Protein AF-0000000074846738 (afdb_homodimer)

pLDDT: mean 87.89, std 16.13, range [29.67, 98.88]

Secondary structure (DSSP, 8-state):
---GGG--EEEEEE-SSHHHHHHHHHHHHHT--TT-EEEEEE-PPP-HHHHTTS-HHHHHHHHHHHHHHHHHHHHHHHHHHHHHT-SSEEEE----S-HHHHHHHHHHHHT-SEEEEES--S---TT-SS-HHHHHHHHH-SS-EEEE--GGGTGGGS--/---GGG--EEEEEE-SSHHHHHHHHHHHHHT--TTPEEEEEE-PPP-HHHHTTS-HHHHHHHHHHHHHHHHHHHHHHHHHHHHHT-SSEEEE----S-HHHHHHHHHHHHT-SEEEEES--S---TT-SS-HHHHHHHHH-SS-EEEE--HHHHGGGG--

InterPro domains:
  IPR006015 Universal stress protein A family [PR01438] (7-25)
  IPR006015 Universal stress protein A family [PR01438] (109-121)
  IPR006015 Universal stress protein A family [PR01438] (127-149)
  IPR006016 UspA [PF00582] (10-149)
  IPR014729 Rossmann-like alpha/beta/alpha sandwich fold [G3DSA:3.40.50.620] (3-159)

Structure (mmCIF, N/CA/C/O backbone):
data_AF-0000000074846738-model_v1
#
loop_
_entity.id
_entity.type
_entity.pdbx_description
1 polymer 'Universal stress protein PHOS34'
#
loop_
_atom_site.group_PDB
_atom_site.id
_atom_site.type_symbol
_atom_site.label_atom_id
_atom_site.label_alt_id
_atom_site.label_comp_id
_atom_site.label_asym_id
_atom_site.label_entity_id
_atom_site.label_seq_id
_atom_site.pdbx_PDB_ins_code
_atom_site.Cartn_x
_atom_site.Cartn_y
_atom_site.Cartn_z
_atom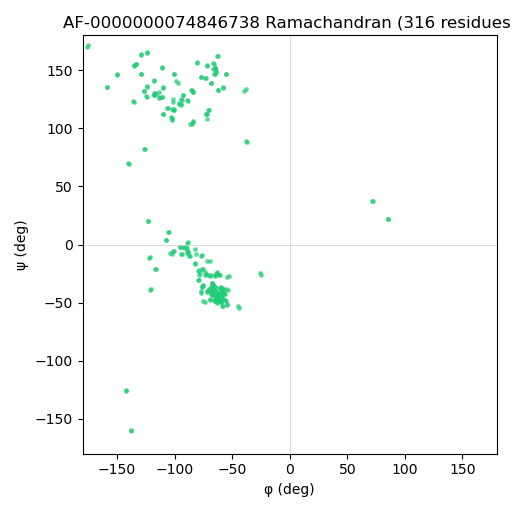_site.occupancy
_atom_site.B_iso_or_equiv
_atom_site.auth_seq_id
_atom_site.auth_comp_id
_atom_site.auth_asym_id
_atom_site.auth_atom_id
_atom_site.pdbx_PDB_model_num
ATOM 1 N N . MET A 1 1 ? -28.375 -3.244 -12.867 1 29.67 1 MET A N 1
ATOM 2 C CA . MET A 1 1 ? -27.359 -4.047 -12.172 1 29.67 1 MET A CA 1
ATOM 3 C C . MET A 1 1 ? -25.953 -3.557 -12.492 1 29.67 1 MET A C 1
ATOM 5 O O . MET A 1 1 ? -25.656 -3.223 -13.641 1 29.67 1 MET A O 1
ATOM 9 N N . ALA A 1 2 ? -25.234 -2.756 -11.578 1 41.81 2 ALA A N 1
ATOM 10 C CA . ALA A 1 2 ? -23.922 -2.279 -12.023 1 41.81 2 ALA A CA 1
ATOM 11 C C . ALA A 1 2 ? -23.203 -3.338 -12.859 1 41.81 2 ALA A C 1
ATOM 13 O O . ALA A 1 2 ? -23.016 -4.469 -12.406 1 41.81 2 ALA A O 1
ATOM 14 N N . GLY A 1 3 ? -23.312 -3.457 -13.992 1 42.91 3 GLY A N 1
ATOM 15 C CA . GLY A 1 3 ? -22.766 -4.457 -14.891 1 42.91 3 GLY A CA 1
ATOM 16 C C . GLY A 1 3 ? -21.344 -4.848 -14.555 1 42.91 3 GLY A C 1
ATOM 17 O O . GLY A 1 3 ? -20.641 -4.121 -13.844 1 42.91 3 GLY A O 1
ATOM 18 N N . LYS A 1 4 ? -20.906 -6.273 -14.477 1 52.53 4 LYS A N 1
ATOM 19 C CA . LYS A 1 4 ? -19.625 -6.938 -14.336 1 52.53 4 LYS A CA 1
ATOM 20 C C . LYS A 1 4 ? -18.484 -6.055 -14.852 1 52.53 4 LYS A C 1
ATOM 22 O O . LYS A 1 4 ? -17.344 -6.184 -14.414 1 52.53 4 LYS A O 1
ATOM 27 N N . GLU A 1 5 ? -18.75 -5.199 -15.727 1 59.75 5 GLU A N 1
ATOM 28 C CA . GLU A 1 5 ? -17.766 -4.445 -16.5 1 59.75 5 GLU A CA 1
ATOM 29 C C . GLU A 1 5 ? -17.141 -3.324 -15.68 1 59.75 5 GLU A C 1
ATOM 31 O O . GLU A 1 5 ? -16.078 -2.805 -16.031 1 59.75 5 GLU A O 1
ATOM 36 N N . ASP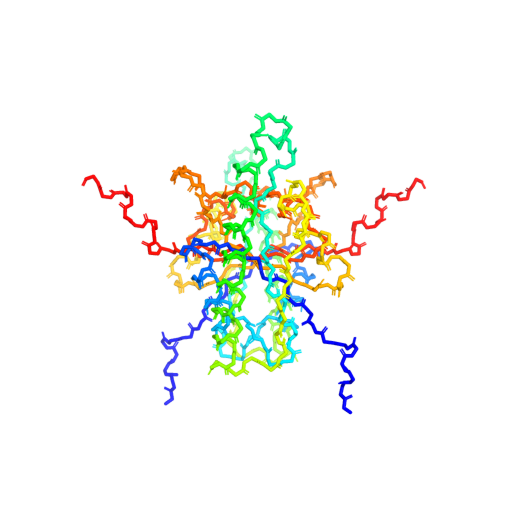 A 1 6 ? -17.688 -3.029 -14.422 1 77.75 6 ASP A N 1
ATOM 37 C CA . ASP A 1 6 ? -17.203 -1.831 -13.742 1 77.75 6 ASP A CA 1
ATOM 38 C C . ASP A 1 6 ? -16.641 -2.17 -12.359 1 77.75 6 ASP A C 1
ATOM 40 O O . ASP A 1 6 ? -16.531 -1.298 -11.5 1 77.75 6 ASP A O 1
ATOM 44 N N . ALA A 1 7 ? -16.297 -3.514 -12.25 1 90.69 7 ALA A N 1
ATOM 45 C CA . ALA A 1 7 ? -15.859 -3.906 -10.914 1 90.69 7 ALA A CA 1
ATOM 46 C C . ALA A 1 7 ? -14.422 -3.449 -10.656 1 90.69 7 ALA A C 1
ATOM 48 O O . ALA A 1 7 ? -13.609 -3.369 -11.578 1 90.69 7 ALA A O 1
ATOM 49 N N . PHE A 1 8 ? -14.156 -3.066 -9.453 1 97 8 PHE A N 1
ATOM 50 C CA . PHE A 1 8 ? -12.797 -2.766 -9.016 1 97 8 PHE A CA 1
ATOM 51 C C . PHE A 1 8 ? -11.984 -4.047 -8.867 1 97 8 PHE A C 1
ATOM 53 O O . PHE A 1 8 ? -12.266 -4.871 -7.996 1 97 8 PHE A O 1
ATOM 60 N N . ILE A 1 9 ? -10.977 -4.227 -9.734 1 98.25 9 ILE A N 1
ATOM 61 C CA . ILE A 1 9 ? -10.188 -5.453 -9.75 1 98.25 9 ILE A CA 1
ATOM 62 C C . ILE A 1 9 ? -8.961 -5.293 -8.859 1 98.25 9 ILE A C 1
ATOM 64 O O . ILE A 1 9 ? -8.219 -4.312 -8.984 1 98.25 9 ILE A O 1
ATOM 68 N N . VAL A 1 10 ? -8.766 -6.223 -7.977 1 98.69 10 VAL A N 1
ATOM 69 C CA . VAL A 1 10 ? -7.605 -6.285 -7.094 1 98.69 10 VAL A CA 1
ATOM 70 C C . VAL A 1 10 ? -6.758 -7.504 -7.441 1 98.69 10 VAL A C 1
ATOM 72 O O . VAL A 1 10 ? -7.27 -8.625 -7.527 1 98.69 10 VAL A O 1
ATOM 75 N N . VAL A 1 11 ? -5.504 -7.273 -7.676 1 98.81 11 VAL A N 1
ATOM 76 C CA . VAL A 1 11 ? -4.555 -8.359 -7.879 1 98.81 11 VAL A CA 1
ATOM 77 C C . VAL A 1 11 ? -3.762 -8.602 -6.594 1 98.81 11 VAL A C 1
ATOM 79 O O . VAL A 1 11 ? -3.055 -7.711 -6.117 1 98.81 11 VAL A O 1
ATOM 82 N N . LEU A 1 12 ? -3.91 -9.742 -6.02 1 98.88 12 LEU A N 1
ATOM 83 C CA . LEU A 1 12 ? -3.207 -10.148 -4.809 1 98.88 12 LEU A CA 1
ATOM 84 C C . LEU A 1 12 ? -2.189 -11.242 -5.113 1 98.88 12 LEU A C 1
ATOM 86 O O . LEU A 1 12 ? -2.564 -12.359 -5.473 1 98.88 12 LEU A O 1
ATOM 90 N N . ALA A 1 13 ? -0.901 -10.898 -4.977 1 98.69 13 ALA A N 1
ATOM 91 C CA . ALA A 1 13 ? 0.177 -11.836 -5.285 1 98.69 13 ALA A CA 1
ATOM 92 C C . ALA A 1 13 ? 0.486 -12.734 -4.094 1 98.69 13 ALA A C 1
ATOM 94 O O . ALA A 1 13 ? 0.68 -12.25 -2.977 1 98.69 13 ALA A O 1
ATOM 95 N N . VAL A 1 14 ? 0.587 -14.07 -4.43 1 97.94 14 VAL A N 1
ATOM 96 C CA . VAL A 1 14 ? 0.834 -15.008 -3.336 1 97.94 14 VAL A CA 1
ATOM 97 C C . VAL A 1 14 ? 1.95 -15.977 -3.727 1 97.94 14 VAL A C 1
ATOM 99 O O . VAL A 1 14 ? 2.258 -16.141 -4.91 1 97.94 14 VAL A O 1
ATOM 102 N N . ASP A 1 15 ? 2.576 -16.484 -2.738 1 95.12 15 ASP A N 1
ATOM 103 C CA . ASP A 1 15 ? 3.51 -17.609 -2.848 1 95.12 15 ASP A CA 1
ATOM 104 C C . ASP A 1 15 ? 3.312 -18.594 -1.706 1 95.12 15 ASP A C 1
ATOM 106 O O . ASP A 1 15 ? 2.244 -18.641 -1.094 1 95.12 15 ASP A O 1
ATOM 110 N N . GLN A 1 16 ? 4.234 -19.406 -1.401 1 93.56 16 GLN A N 1
ATOM 111 C CA . GLN A 1 16 ? 4.059 -20.469 -0.414 1 93.56 16 GLN A CA 1
ATOM 112 C C . GLN A 1 16 ? 4.414 -19.969 0.988 1 93.56 16 GLN A C 1
ATOM 114 O O . GLN A 1 16 ? 4.336 -20.734 1.955 1 93.56 16 GLN A O 1
ATOM 119 N N . SER A 1 17 ? 4.777 -18.75 1.138 1 91.5 17 SER A N 1
ATOM 120 C CA . SER A 1 17 ? 5.27 -18.25 2.414 1 91.5 17 SER A CA 1
ATOM 121 C C . SER A 1 17 ? 4.117 -17.922 3.363 1 91.5 17 SER A C 1
ATOM 123 O O . SER A 1 17 ? 2.988 -17.703 2.922 1 91.5 17 SER A O 1
ATOM 125 N N . GLU A 1 18 ? 4.355 -17.922 4.648 1 91.31 18 GLU A N 1
ATOM 126 C CA . GLU A 1 18 ? 3.396 -17.5 5.672 1 91.31 18 GLU A CA 1
ATOM 127 C C . GLU A 1 18 ? 3.023 -16.031 5.523 1 91.31 18 GLU A C 1
ATOM 129 O O . GLU A 1 18 ? 1.911 -15.633 5.875 1 91.31 18 GLU A O 1
ATOM 134 N N . HIS A 1 19 ? 3.902 -15.297 4.934 1 92.31 19 HIS A N 1
ATOM 135 C CA . HIS A 1 19 ? 3.637 -13.875 4.719 1 92.31 19 HIS A CA 1
ATOM 136 C C . HIS A 1 19 ? 2.512 -13.672 3.709 1 92.31 19 HIS A C 1
ATOM 138 O O . HIS A 1 19 ? 1.694 -12.766 3.859 1 92.31 19 HIS A O 1
ATOM 144 N N . SER A 1 20 ? 2.508 -14.578 2.719 1 95.56 20 SER A N 1
ATOM 145 C CA . SER A 1 20 ? 1.451 -14.523 1.712 1 95.56 20 SER A CA 1
ATOM 146 C C . SER A 1 20 ? 0.088 -14.828 2.324 1 95.56 20 SER A C 1
ATOM 148 O O . SER A 1 20 ? -0.902 -14.164 2.006 1 95.56 20 SER A O 1
ATOM 150 N N . GLU A 1 21 ? 0.06 -15.828 3.186 1 95.44 21 GLU A N 1
ATOM 151 C CA . GLU A 1 21 ? -1.197 -16.172 3.844 1 95.44 21 GLU A CA 1
ATOM 152 C C . GLU A 1 21 ? -1.686 -15.023 4.727 1 95.44 21 GLU A C 1
ATOM 154 O O . GLU A 1 21 ? -2.873 -14.695 4.719 1 95.44 21 GLU A O 1
ATOM 159 N N . PHE A 1 22 ? -0.77 -14.469 5.5 1 95.12 22 PHE A N 1
ATOM 160 C CA . PHE A 1 22 ? -1.114 -13.305 6.312 1 95.12 22 PHE A CA 1
ATOM 161 C C . PHE A 1 22 ? -1.687 -12.188 5.445 1 95.12 22 PHE A C 1
ATOM 163 O O . PHE A 1 22 ? -2.727 -11.609 5.773 1 95.12 22 PHE A O 1
ATOM 170 N N . THR A 1 23 ? -0.998 -11.891 4.348 1 97.94 23 THR A N 1
ATOM 171 C CA . THR A 1 23 ? -1.399 -10.82 3.445 1 97.94 23 THR A CA 1
ATOM 172 C C . THR A 1 23 ? -2.814 -11.055 2.922 1 97.94 23 THR A C 1
ATOM 174 O O . THR A 1 23 ? -3.639 -10.141 2.92 1 97.94 23 THR A O 1
ATOM 177 N N . PHE A 1 24 ? -3.092 -12.281 2.584 1 98.31 24 PHE A N 1
ATOM 178 C CA . PHE A 1 24 ? -4.402 -12.672 2.07 1 98.31 24 PHE A CA 1
ATOM 179 C C . PHE A 1 24 ? -5.48 -12.453 3.123 1 98.31 24 PHE A C 1
ATOM 181 O O . PHE A 1 24 ? -6.48 -11.773 2.863 1 98.31 24 PHE A O 1
ATOM 188 N N . LYS A 1 25 ? -5.25 -12.93 4.273 1 97.62 25 LYS A N 1
ATOM 189 C CA . LYS A 1 25 ? -6.227 -12.82 5.352 1 97.62 25 LYS A CA 1
ATOM 190 C C . LYS A 1 25 ? -6.41 -11.359 5.77 1 97.62 25 LYS A C 1
ATOM 192 O O . LYS A 1 25 ? -7.535 -10.914 6.008 1 97.62 25 LYS A O 1
ATOM 197 N N . TRP A 1 26 ? -5.324 -10.656 5.887 1 97.44 26 TRP A N 1
ATOM 198 C CA . TRP A 1 26 ? -5.367 -9.25 6.277 1 97.44 26 TRP A CA 1
ATOM 199 C C . TRP A 1 26 ? -6.156 -8.43 5.262 1 97.44 26 TRP A C 1
ATOM 201 O O . TRP A 1 26 ? -6.996 -7.609 5.641 1 97.44 26 TRP A O 1
ATOM 211 N N . TYR A 1 27 ? -5.883 -8.656 3.914 1 98.31 27 TYR A N 1
ATOM 212 C CA . TYR A 1 27 ? -6.609 -7.957 2.861 1 98.31 27 TYR A CA 1
ATOM 213 C C . TYR A 1 27 ? -8.109 -8.219 2.969 1 98.31 27 TYR A C 1
ATOM 215 O O . TYR A 1 27 ? -8.914 -7.285 2.92 1 98.31 27 TYR A O 1
ATOM 223 N N . LEU A 1 28 ? -8.445 -9.469 3.148 1 97.88 28 LEU A N 1
ATOM 224 C CA . LEU A 1 28 ? -9.859 -9.82 3.184 1 97.88 28 LEU A CA 1
ATOM 225 C C . LEU A 1 28 ? -10.547 -9.188 4.391 1 97.88 28 LEU A C 1
ATOM 227 O O . LEU A 1 28 ? -11.695 -8.734 4.293 1 97.88 28 LEU A O 1
ATOM 231 N N . LYS A 1 29 ? -9.852 -9.133 5.441 1 95.81 29 LYS A N 1
ATOM 232 C CA . LYS A 1 29 ? -10.445 -8.648 6.688 1 95.81 29 LYS A CA 1
ATOM 233 C C . LYS A 1 29 ? -10.586 -7.129 6.676 1 95.81 29 LYS A C 1
ATOM 235 O O . LYS A 1 29 ? -11.586 -6.59 7.145 1 95.81 29 LYS A O 1
ATOM 240 N N . HIS A 1 30 ? -9.656 -6.422 6.09 1 96.12 30 HIS A N 1
ATOM 241 C CA . HIS A 1 30 ? -9.586 -4.992 6.367 1 96.12 30 HIS A CA 1
ATOM 242 C C . HIS A 1 30 ? -9.836 -4.172 5.109 1 96.12 30 HIS A C 1
ATOM 244 O O . HIS A 1 30 ? -10.164 -2.984 5.191 1 96.12 30 HIS A O 1
ATOM 250 N N . ILE A 1 31 ? -9.656 -4.77 3.902 1 97.62 31 ILE A N 1
ATOM 251 C CA . ILE A 1 31 ? -9.617 -3.947 2.699 1 97.62 31 ILE A CA 1
ATOM 252 C C . ILE A 1 31 ? -10.719 -4.379 1.74 1 97.62 31 ILE A C 1
ATOM 254 O O . ILE A 1 31 ? -11.352 -3.543 1.091 1 97.62 31 ILE A O 1
ATOM 258 N N . HIS A 1 32 ? -10.992 -5.672 1.63 1 97.31 32 HIS A N 1
ATOM 259 C CA . HIS A 1 32 ? -11.852 -6.227 0.595 1 97.31 32 HIS A CA 1
ATOM 260 C C . HIS A 1 32 ? -13.273 -5.691 0.718 1 97.31 32 HIS A C 1
ATOM 262 O O . HIS A 1 32 ? -13.828 -5.629 1.819 1 97.31 32 HIS A O 1
ATOM 268 N N . GLN A 1 33 ? -13.781 -5.293 -0.39 1 94.75 33 GLN A N 1
ATOM 269 C CA . GLN A 1 33 ? -15.188 -4.93 -0.52 1 94.75 33 GLN A CA 1
ATOM 270 C C . GLN A 1 33 ? -15.945 -5.941 -1.378 1 94.75 33 GLN A C 1
ATOM 272 O O . GLN A 1 33 ? -15.391 -6.484 -2.338 1 94.75 33 GLN A O 1
ATOM 277 N N . SER A 1 34 ? -17.172 -6.113 -1.189 1 92.31 34 SER A N 1
ATOM 278 C CA . SER A 1 34 ? -17.969 -7.184 -1.781 1 92.31 34 SER A CA 1
ATOM 279 C C . SER A 1 34 ? -18.047 -7.047 -3.299 1 92.31 34 SER A C 1
ATOM 281 O O . SER A 1 34 ? -18.188 -8.047 -4.012 1 92.31 34 SER A O 1
ATOM 283 N N . ASP A 1 35 ? -17.906 -5.84 -3.73 1 93.44 35 ASP A N 1
ATOM 284 C CA . ASP A 1 35 ? -18.062 -5.621 -5.168 1 93.44 35 ASP A CA 1
ATOM 285 C C . ASP A 1 35 ? -16.719 -5.711 -5.879 1 93.44 35 ASP A C 1
ATOM 287 O O . ASP A 1 35 ? -16.641 -5.625 -7.109 1 93.44 35 ASP A O 1
ATOM 291 N N . ASN A 1 36 ? -15.633 -5.918 -5.152 1 97 36 ASN A N 1
ATOM 292 C CA . ASN A 1 36 ? -14.328 -6.086 -5.773 1 97 36 ASN A CA 1
ATOM 293 C C . ASN A 1 36 ? -14.195 -7.441 -6.461 1 97 36 ASN A C 1
ATOM 295 O O . ASN A 1 36 ? -14.766 -8.43 -6 1 97 36 ASN A O 1
ATOM 299 N N . GLN A 1 37 ? -13.539 -7.449 -7.523 1 98.12 37 GLN A N 1
ATOM 300 C CA . GLN A 1 37 ? -13.07 -8.695 -8.117 1 98.12 37 GLN A CA 1
ATOM 301 C C . GLN A 1 37 ? -11.633 -9.008 -7.688 1 98.12 37 GLN A C 1
ATOM 303 O O . GLN A 1 37 ? -10.719 -8.219 -7.934 1 98.12 37 GLN A O 1
ATOM 308 N N . LEU A 1 38 ? -11.516 -10.141 -7.051 1 98.5 38 LEU A N 1
ATOM 309 C CA . LEU A 1 38 ? -10.219 -10.492 -6.48 1 98.5 38 LEU A CA 1
ATOM 310 C C . LEU A 1 38 ? -9.492 -11.5 -7.359 1 98.5 38 LEU A C 1
ATOM 312 O O . LEU A 1 38 ? -9.984 -12.617 -7.562 1 98.5 38 LEU A O 1
ATOM 316 N N . HIS A 1 39 ? -8.375 -11.094 -7.898 1 98.81 39 HIS A N 1
ATOM 317 C CA . HIS A 1 39 ? -7.488 -11.984 -8.633 1 98.81 39 HIS A CA 1
ATOM 318 C C . HIS A 1 39 ? -6.285 -12.383 -7.789 1 98.81 39 HIS A C 1
ATOM 320 O O . HIS A 1 39 ? -5.402 -11.562 -7.531 1 98.81 39 HIS A O 1
ATOM 326 N N . ILE A 1 40 ? -6.293 -13.625 -7.395 1 98.88 40 ILE A N 1
ATOM 327 C CA . ILE A 1 40 ? -5.137 -14.172 -6.688 1 98.88 40 ILE A CA 1
ATOM 328 C C . ILE A 1 40 ? -4.137 -14.734 -7.691 1 98.88 40 ILE A C 1
ATOM 330 O O . ILE A 1 40 ? -4.488 -15.594 -8.508 1 98.88 40 ILE A O 1
ATOM 334 N N . ILE A 1 41 ? -2.889 -14.227 -7.617 1 98.69 41 ILE A N 1
ATOM 335 C CA . ILE A 1 41 ? -1.942 -14.617 -8.656 1 98.69 41 ILE A CA 1
ATOM 336 C C . ILE A 1 41 ? -0.704 -15.242 -8.016 1 98.69 41 ILE A C 1
ATOM 338 O O . ILE A 1 41 ? -0.231 -14.773 -6.98 1 98.69 41 ILE A O 1
ATOM 342 N N . HIS A 1 42 ? -0.24 -16.297 -8.539 1 97.94 42 HIS A N 1
ATOM 343 C CA . HIS A 1 42 ? 1.011 -16.953 -8.188 1 97.94 42 HIS A CA 1
ATOM 344 C C . HIS A 1 42 ? 1.908 -17.125 -9.414 1 97.94 42 HIS A C 1
ATOM 346 O O . HIS A 1 42 ? 1.458 -17.594 -10.461 1 97.94 42 HIS A O 1
ATOM 352 N N . ILE A 1 43 ? 3.146 -16.656 -9.273 1 96.44 43 ILE A N 1
ATOM 353 C CA . ILE A 1 43 ? 4.129 -16.844 -10.336 1 96.44 43 ILE A CA 1
ATOM 354 C C . ILE A 1 43 ? 5.082 -17.984 -9.961 1 96.44 43 ILE A C 1
ATOM 356 O O . ILE A 1 43 ? 5.957 -17.812 -9.109 1 96.44 43 ILE A O 1
ATOM 360 N N . PRO A 1 44 ? 4.914 -19.094 -10.648 1 92.94 44 PRO A N 1
ATOM 361 C CA . PRO A 1 44 ? 5.789 -20.219 -10.328 1 92.94 44 PRO A CA 1
ATOM 362 C C . PRO A 1 44 ? 7.25 -19.953 -10.68 1 92.94 44 PRO A C 1
ATOM 364 O O . PRO A 1 44 ? 7.539 -19.094 -11.523 1 92.94 44 PRO A O 1
ATOM 367 N N . GLU A 1 45 ? 8.148 -20.703 -9.961 1 83.62 45 GLU A N 1
ATOM 368 C CA . GLU A 1 45 ? 9.562 -20.609 -10.297 1 83.62 45 GLU A CA 1
ATOM 369 C C . GLU A 1 45 ? 9.812 -20.984 -11.75 1 83.62 45 GLU A C 1
ATOM 371 O O . GLU A 1 45 ? 9.227 -21.938 -12.258 1 83.62 45 GLU A O 1
ATOM 376 N N . TYR A 1 46 ? 10.648 -20.125 -12.344 1 75.75 46 TYR A N 1
ATOM 377 C CA . TYR A 1 46 ? 10.984 -20.375 -13.742 1 75.75 46 TYR A CA 1
ATOM 378 C C . TYR A 1 46 ? 12.305 -21.141 -13.852 1 75.75 46 TYR A C 1
ATOM 380 O O . TYR A 1 46 ? 13.32 -20.703 -13.312 1 75.75 46 TYR A O 1
ATOM 388 N N . TRP A 1 47 ? 12.297 -22.281 -14.453 1 71.06 47 TRP A N 1
ATOM 389 C CA . TRP A 1 47 ? 13.484 -23.125 -14.562 1 71.06 47 TRP A CA 1
ATOM 390 C C . TRP A 1 47 ? 14.047 -23.078 -15.984 1 71.06 47 TRP A C 1
ATOM 392 O O . TRP A 1 47 ? 14.898 -23.906 -16.344 1 71.06 47 TRP A O 1
ATOM 402 N N . GLY A 1 48 ? 13.539 -22.156 -16.781 1 67.31 48 GLY A N 1
ATOM 403 C CA . GLY A 1 48 ? 13.922 -22.141 -18.188 1 67.31 48 GLY A CA 1
ATOM 404 C C . GLY A 1 48 ? 15.422 -22.031 -18.391 1 67.31 48 GLY A C 1
ATOM 405 O O . GLY A 1 48 ? 15.984 -22.703 -19.266 1 67.31 48 GLY A O 1
ATOM 406 N N . ASP A 1 49 ? 16.031 -21.234 -17.609 1 69.31 49 ASP A N 1
ATOM 407 C CA . ASP A 1 49 ? 17.453 -21.016 -17.812 1 69.31 49 ASP A CA 1
ATOM 408 C C . ASP A 1 49 ? 18.266 -22.25 -17.422 1 69.31 49 ASP A C 1
ATOM 410 O O . ASP A 1 49 ? 19.328 -22.516 -17.984 1 69.31 49 ASP A O 1
ATOM 414 N N . VAL A 1 50 ? 17.766 -23.094 -16.516 1 71.62 50 VAL A N 1
ATOM 415 C CA . VAL A 1 50 ? 18.562 -24.219 -16.016 1 71.62 50 VAL A CA 1
ATOM 416 C C . VAL A 1 50 ? 18.094 -25.516 -16.703 1 71.62 50 VAL A C 1
ATOM 418 O O . VAL A 1 50 ? 18.781 -26.531 -16.625 1 71.62 50 VAL A O 1
ATOM 421 N N . ALA A 1 51 ? 17.062 -25.484 -17.422 1 72.31 51 ALA A N 1
ATOM 422 C CA . ALA A 1 51 ? 16.469 -26.672 -18.047 1 72.31 51 ALA A CA 1
ATOM 423 C C . ALA A 1 51 ? 17.438 -27.297 -19.047 1 72.31 51 ALA A C 1
ATOM 425 O O . ALA A 1 51 ? 17.453 -28.516 -19.234 1 72.31 51 ALA A O 1
ATOM 426 N N . ARG A 1 52 ? 18.328 -26.422 -19.516 1 77.12 52 ARG A N 1
ATOM 427 C CA . ARG A 1 52 ? 19.219 -26.891 -20.562 1 77.12 52 ARG A CA 1
ATOM 428 C C . ARG A 1 52 ? 20.312 -27.797 -19.984 1 77.12 52 ARG A C 1
ATOM 430 O O . ARG A 1 52 ? 20.859 -28.656 -20.688 1 77.12 52 ARG A O 1
ATOM 437 N N . ILE A 1 53 ? 20.516 -27.641 -18.719 1 82.94 53 ILE A N 1
ATOM 438 C CA . ILE A 1 53 ? 21.625 -28.391 -18.141 1 82.94 53 ILE A CA 1
ATOM 439 C C . ILE A 1 53 ? 21.062 -29.531 -17.281 1 82.94 53 ILE A C 1
ATOM 441 O O . ILE A 1 53 ? 21.828 -30.266 -16.641 1 82.94 53 ILE A O 1
ATOM 445 N N . MET A 1 54 ? 19.766 -29.672 -17.281 1 82.12 54 MET A N 1
ATOM 446 C CA . MET A 1 54 ? 19.141 -30.688 -16.453 1 82.12 54 MET A CA 1
ATOM 447 C C . MET A 1 54 ? 18.766 -31.922 -17.281 1 82.12 54 MET A C 1
ATOM 449 O O . MET A 1 54 ? 18.484 -31.812 -18.469 1 82.12 54 MET A O 1
ATOM 453 N N . THR A 1 55 ? 18.875 -33 -16.578 1 88.75 55 THR A N 1
ATOM 454 C CA . THR A 1 55 ? 18.375 -34.219 -17.219 1 88.75 55 THR A CA 1
ATOM 455 C C . THR A 1 55 ? 16.875 -34.125 -17.438 1 88.75 55 THR A C 1
ATOM 457 O O . THR A 1 55 ? 16.172 -33.438 -16.703 1 88.75 55 THR A O 1
ATOM 460 N N . PRO A 1 56 ? 16.422 -34.812 -18.438 1 87.12 56 PRO A N 1
ATOM 461 C CA . PRO A 1 56 ? 14.969 -34.844 -18.656 1 87.12 56 PRO A CA 1
ATOM 462 C C . PRO A 1 56 ? 14.188 -35.312 -17.422 1 87.12 56 PRO A C 1
ATOM 464 O O . PRO A 1 56 ? 13.109 -34.781 -17.141 1 87.12 56 PRO A O 1
ATOM 467 N N . ALA A 1 57 ? 14.695 -36.219 -16.75 1 89.56 57 ALA A N 1
ATOM 468 C CA . ALA A 1 57 ? 14.047 -36.719 -15.547 1 89.56 57 ALA A CA 1
ATOM 469 C C . ALA A 1 57 ? 13.961 -35.656 -14.477 1 89.56 57 ALA A C 1
ATOM 471 O O . ALA A 1 57 ? 12.922 -35.469 -13.836 1 89.56 57 ALA A O 1
ATOM 472 N N . LYS A 1 58 ? 14.961 -34.969 -14.266 1 88.31 58 LYS A N 1
ATOM 473 C CA . LYS A 1 58 ? 14.992 -33.875 -13.266 1 88.31 58 LYS A CA 1
ATOM 474 C C . LYS A 1 58 ? 14.07 -32.75 -13.664 1 88.31 58 LYS A C 1
ATOM 476 O O . LYS A 1 58 ? 13.398 -32.156 -12.812 1 88.31 58 LYS A O 1
ATOM 481 N N . LEU A 1 59 ? 14.055 -32.469 -14.914 1 85.81 59 LEU A N 1
ATOM 482 C CA . LEU A 1 59 ? 13.18 -31.422 -15.414 1 85.81 59 LEU A CA 1
ATOM 483 C C . LEU A 1 59 ? 11.711 -31.781 -15.195 1 85.81 59 LEU A C 1
ATOM 485 O O . LEU A 1 59 ? 10.914 -30.938 -14.789 1 85.81 59 LEU A O 1
ATOM 489 N N . HIS A 1 60 ? 11.43 -33.031 -15.477 1 88.56 60 HIS A N 1
ATOM 490 C CA . HIS A 1 60 ? 10.07 -33.5 -15.258 1 88.56 60 HIS A CA 1
ATOM 491 C C . HIS A 1 60 ? 9.688 -33.406 -13.789 1 88.56 60 HIS A C 1
ATOM 493 O O . HIS A 1 60 ? 8.586 -33 -13.453 1 88.56 60 HIS A O 1
ATOM 499 N N . GLU A 1 61 ? 10.562 -33.781 -12.938 1 89.81 61 GLU A N 1
ATOM 500 C CA . GLU A 1 61 ? 10.336 -33.75 -11.5 1 89.81 61 GLU A CA 1
ATOM 501 C C . GLU A 1 61 ? 10.078 -32.312 -11.023 1 89.81 61 GLU A C 1
ATOM 503 O O . GLU A 1 61 ? 9.156 -32.062 -10.25 1 89.81 61 GLU A O 1
ATOM 508 N N . MET A 1 62 ? 10.852 -31.453 -11.508 1 87.56 62 MET A N 1
ATOM 509 C CA . MET A 1 62 ? 10.719 -30.047 -11.102 1 87.56 62 MET A CA 1
ATOM 510 C C . MET A 1 62 ? 9.422 -29.453 -11.625 1 87.56 62 MET A C 1
ATOM 512 O O . MET A 1 62 ? 8.758 -28.688 -10.922 1 87.56 62 MET A O 1
ATOM 516 N N . THR A 1 63 ? 9.109 -29.766 -12.828 1 87.56 63 THR A N 1
ATOM 517 C CA . THR A 1 63 ? 7.875 -29.281 -13.438 1 87.56 63 THR A CA 1
ATOM 518 C C . THR A 1 63 ? 6.656 -29.797 -12.664 1 87.56 63 THR A C 1
ATOM 520 O O . THR A 1 63 ? 5.715 -29.047 -12.406 1 87.56 63 THR A O 1
ATOM 523 N N . GLU A 1 64 ? 6.73 -31.047 -12.305 1 91.69 64 GLU A N 1
ATOM 524 C CA . GLU A 1 64 ? 5.629 -31.656 -11.555 1 91.69 64 GLU A CA 1
ATOM 525 C C . GLU A 1 64 ? 5.504 -31.031 -10.172 1 91.69 64 GLU A C 1
ATOM 527 O O . GLU A 1 64 ? 4.395 -30.797 -9.688 1 91.69 64 GLU A O 1
ATOM 532 N N . MET A 1 65 ? 6.605 -30.812 -9.578 1 91.62 65 MET A N 1
ATOM 533 C CA . MET A 1 65 ? 6.602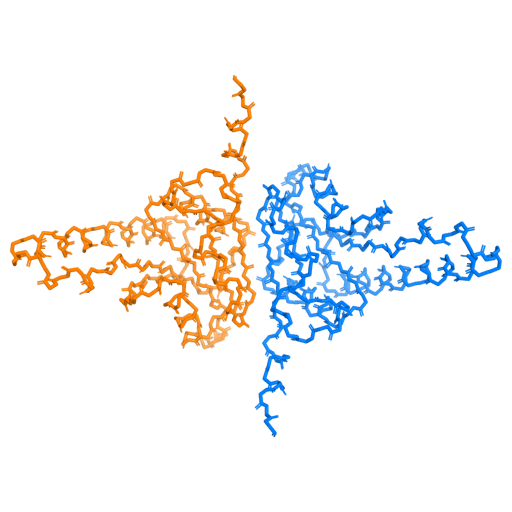 -30.188 -8.258 1 91.62 65 MET A CA 1
ATOM 534 C C . MET A 1 65 ? 5.992 -28.781 -8.32 1 91.62 65 MET A C 1
ATOM 536 O O . MET A 1 65 ? 5.18 -28.422 -7.473 1 91.62 65 MET A O 1
ATOM 540 N N . THR A 1 66 ? 6.398 -28.078 -9.289 1 91.75 66 THR A N 1
ATOM 541 C CA . THR A 1 66 ? 5.883 -26.719 -9.484 1 91.75 66 THR A CA 1
ATOM 542 C C . THR A 1 66 ? 4.375 -26.75 -9.727 1 91.75 66 THR A C 1
ATOM 544 O O . THR A 1 66 ? 3.637 -25.938 -9.164 1 91.75 66 THR A O 1
ATOM 547 N N . ARG A 1 67 ? 3.955 -27.656 -10.539 1 93.12 67 ARG A N 1
ATOM 548 C CA . ARG A 1 67 ? 2.533 -27.812 -10.82 1 93.12 67 ARG A CA 1
ATOM 549 C C . ARG A 1 67 ? 1.758 -28.156 -9.555 1 93.12 67 ARG A C 1
ATOM 551 O O . ARG A 1 67 ? 0.684 -27.609 -9.312 1 93.12 67 ARG A O 1
ATOM 558 N N . HIS A 1 68 ? 2.32 -29.031 -8.789 1 95.5 68 HIS A N 1
ATOM 559 C CA . HIS A 1 68 ? 1.678 -29.453 -7.543 1 95.5 68 HIS A CA 1
ATOM 560 C C . HIS A 1 68 ? 1.55 -28.281 -6.57 1 95.5 68 HIS A C 1
ATOM 562 O O . HIS A 1 68 ? 0.491 -28.094 -5.973 1 95.5 68 HIS A O 1
ATOM 568 N N . ILE A 1 69 ? 2.555 -27.547 -6.461 1 94.88 69 ILE A N 1
ATOM 569 C CA . ILE A 1 69 ? 2.553 -26.391 -5.574 1 94.88 69 ILE A CA 1
ATOM 570 C C . ILE A 1 69 ? 1.488 -25.391 -6.027 1 94.88 69 ILE A C 1
ATOM 572 O O . ILE A 1 69 ? 0.712 -24.891 -5.215 1 94.88 69 ILE A O 1
ATOM 576 N N . THR A 1 70 ? 1.455 -25.125 -7.301 1 96.69 70 THR A N 1
ATOM 577 C CA . THR A 1 70 ? 0.491 -24.188 -7.859 1 96.69 70 THR A CA 1
ATOM 578 C C . THR A 1 70 ? -0.937 -24.656 -7.594 1 96.69 70 THR A C 1
ATOM 580 O O . THR A 1 70 ? -1.788 -23.859 -7.188 1 96.69 70 THR A O 1
ATOM 583 N N . GLU A 1 71 ? -1.137 -25.938 -7.801 1 97.62 71 GLU A N 1
ATOM 584 C CA . GLU A 1 71 ? -2.469 -26.5 -7.586 1 97.62 71 GLU A CA 1
ATOM 585 C C . GLU A 1 71 ? -2.865 -26.422 -6.113 1 97.62 71 GLU A C 1
ATOM 587 O O . GLU A 1 71 ? -4.023 -26.156 -5.789 1 97.62 71 GLU A O 1
ATOM 592 N N . LYS A 1 72 ? -1.948 -26.688 -5.273 1 97.88 72 LYS A N 1
ATOM 593 C CA . LYS A 1 72 ? -2.201 -26.609 -3.838 1 97.88 72 LYS A CA 1
ATOM 594 C C . LYS A 1 72 ? -2.561 -25.172 -3.428 1 97.88 72 LYS A C 1
ATOM 596 O O . LYS A 1 72 ? -3.488 -24.969 -2.645 1 97.88 72 LYS A O 1
ATOM 601 N N . LEU A 1 73 ? -1.83 -24.219 -3.926 1 98.12 73 LEU A N 1
ATOM 602 C CA . LEU A 1 73 ? -2.107 -22.812 -3.629 1 98.12 73 LEU A CA 1
ATOM 603 C C . LEU A 1 73 ? -3.48 -22.406 -4.152 1 98.12 73 LEU A C 1
ATOM 605 O O . LEU A 1 73 ? -4.25 -21.75 -3.445 1 98.12 73 LEU A O 1
ATOM 609 N N . LYS A 1 74 ? -3.742 -22.781 -5.375 1 98.5 74 LYS A N 1
ATOM 610 C CA . LYS A 1 74 ? -5.043 -22.5 -5.969 1 98.5 74 LYS A CA 1
ATOM 611 C C . LYS A 1 74 ? -6.176 -23.031 -5.102 1 98.5 74 LYS A C 1
ATOM 613 O O . LYS A 1 74 ? -7.102 -22.281 -4.754 1 98.5 74 LYS A O 1
ATOM 618 N N . THR A 1 75 ? -6.059 -24.297 -4.77 1 98.62 75 THR A N 1
ATOM 619 C CA . THR A 1 75 ? -7.094 -24.922 -3.957 1 98.62 75 THR A CA 1
ATOM 620 C C . THR A 1 75 ? -7.238 -24.219 -2.615 1 98.62 75 THR A C 1
ATOM 622 O O . THR A 1 75 ? -8.352 -23.875 -2.201 1 98.62 75 THR A O 1
ATOM 625 N N . PHE A 1 76 ? -6.16 -23.969 -1.963 1 98.44 76 PHE A N 1
ATOM 626 C CA . PHE A 1 76 ? -6.145 -23.359 -0.643 1 98.44 76 PHE A CA 1
ATOM 627 C C . PHE A 1 76 ? -6.832 -22 -0.674 1 98.44 76 PHE A C 1
ATOM 629 O O . PHE A 1 76 ? -7.766 -21.75 0.091 1 98.44 76 PHE A O 1
ATOM 636 N N . TYR A 1 77 ? -6.449 -21.094 -1.555 1 98.62 77 TYR A N 1
ATOM 637 C CA . TYR A 1 77 ? -6.934 -19.719 -1.559 1 98.62 77 TYR A CA 1
ATOM 638 C C . TYR A 1 77 ? -8.359 -19.641 -2.092 1 98.62 77 TYR A C 1
ATOM 640 O O . TYR A 1 77 ? -9.164 -18.844 -1.608 1 98.62 77 TYR A O 1
ATOM 648 N N . MET A 1 78 ? -8.688 -20.516 -3.092 1 98.5 78 MET A N 1
ATOM 649 C CA . MET A 1 78 ? -10.047 -20.5 -3.627 1 98.5 78 MET A CA 1
ATOM 650 C C . MET A 1 78 ? -11.039 -21.047 -2.611 1 98.5 78 MET A C 1
ATOM 652 O O . MET A 1 78 ? -12.156 -20.531 -2.488 1 98.5 78 MET A O 1
ATOM 656 N N . GLU A 1 79 ? -10.641 -22.062 -1.886 1 98.31 79 GLU A N 1
ATOM 657 C CA . GLU A 1 79 ? -11.5 -22.578 -0.825 1 98.31 79 GLU A CA 1
ATOM 658 C C . GLU A 1 79 ? -11.68 -21.562 0.292 1 98.31 79 GLU A C 1
ATOM 660 O O . GLU A 1 79 ? -12.766 -21.422 0.85 1 98.31 79 GLU A O 1
ATOM 665 N N . ALA A 1 80 ? -10.602 -20.938 0.621 1 98 80 ALA A N 1
ATOM 666 C CA . ALA A 1 80 ? -10.68 -19.891 1.639 1 98 80 ALA A CA 1
ATOM 667 C C . ALA A 1 80 ? -11.633 -18.781 1.212 1 98 80 ALA A C 1
ATOM 669 O O . ALA A 1 80 ? -12.438 -18.312 2.014 1 98 80 ALA A O 1
ATOM 670 N N . CYS A 1 81 ? -11.547 -18.375 -0.078 1 98.25 81 CYS A N 1
ATOM 671 C CA . CYS A 1 81 ? -12.453 -17.359 -0.605 1 98.25 81 CYS A CA 1
ATOM 672 C C . CYS A 1 81 ? -13.898 -17.812 -0.495 1 98.25 81 CYS A C 1
ATOM 674 O O . CYS A 1 81 ? -14.766 -17.031 -0.088 1 98.25 81 CYS A O 1
ATOM 676 N N . ALA A 1 82 ? -14.125 -19.062 -0.826 1 97.38 82 ALA A N 1
ATOM 677 C CA . ALA A 1 82 ? -15.477 -19.609 -0.752 1 97.38 82 ALA A CA 1
ATOM 678 C C . ALA A 1 82 ? -15.984 -19.625 0.686 1 97.38 82 ALA A C 1
ATOM 680 O O . ALA A 1 82 ? -17.109 -19.188 0.957 1 97.38 82 ALA A O 1
ATOM 681 N N . ARG A 1 83 ? -15.148 -19.984 1.56 1 97.12 83 ARG A N 1
ATOM 682 C CA . ARG A 1 83 ? -15.5 -20.078 2.973 1 97.12 83 ARG A CA 1
ATOM 683 C C . ARG A 1 83 ? -15.781 -18.703 3.561 1 97.12 83 ARG A C 1
ATOM 685 O O . ARG A 1 83 ? -16.672 -18.547 4.395 1 97.12 83 ARG A O 1
ATOM 692 N N . LEU A 1 84 ? -15.07 -17.766 3.045 1 95.94 84 LEU A N 1
ATOM 693 C CA . LEU A 1 84 ? -15.156 -16.422 3.619 1 95.94 84 LEU A CA 1
ATOM 694 C C . LEU A 1 84 ? -16.156 -15.57 2.848 1 95.94 84 LEU A C 1
ATOM 696 O O . LEU A 1 84 ? -16.328 -14.391 3.152 1 95.94 84 LEU A O 1
ATOM 700 N N . GLY A 1 85 ? -16.75 -16.109 1.785 1 95 85 GLY A N 1
ATOM 701 C CA . GLY A 1 85 ? -17.844 -15.453 1.088 1 95 85 GLY A CA 1
ATOM 702 C C . GLY A 1 85 ? -17.375 -14.453 0.047 1 95 85 GLY A C 1
ATOM 703 O O . GLY A 1 85 ? -18.094 -13.492 -0.256 1 95 85 GLY A O 1
ATOM 704 N N . VAL A 1 86 ? -16.141 -14.602 -0.431 1 96.56 86 VAL A N 1
ATOM 705 C CA . VAL A 1 86 ? -15.688 -13.75 -1.521 1 96.56 86 VAL A CA 1
ATOM 706 C C . VAL A 1 86 ? -16.406 -14.133 -2.814 1 96.56 86 VAL A C 1
ATOM 708 O O . VAL A 1 86 ? -16.219 -15.234 -3.334 1 96.56 86 VAL A O 1
ATOM 711 N N . LYS A 1 87 ? -17.188 -13.289 -3.383 1 92.75 87 LYS A N 1
ATOM 712 C CA . LYS A 1 87 ? -18.125 -13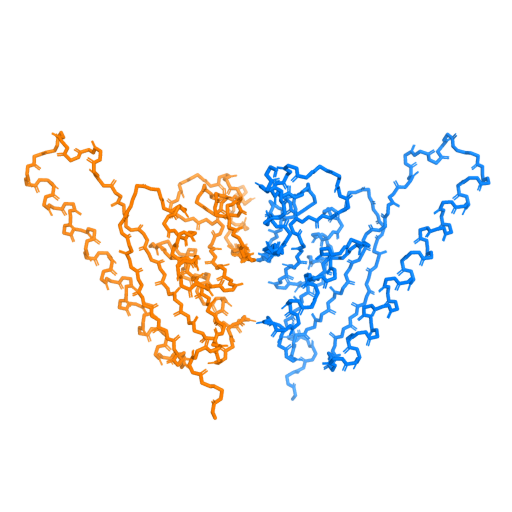.594 -4.457 1 92.75 87 LYS A CA 1
ATOM 713 C C . LYS A 1 87 ? -17.406 -13.727 -5.797 1 92.75 87 LYS A C 1
ATOM 715 O O . LYS A 1 87 ? -17.781 -14.555 -6.629 1 92.75 87 LYS A O 1
ATOM 720 N N . ASP A 1 88 ? -16.469 -12.906 -6.051 1 96.06 88 ASP A N 1
ATOM 721 C CA . ASP A 1 88 ? -15.797 -12.875 -7.344 1 96.06 88 ASP A CA 1
ATOM 722 C C . ASP A 1 88 ? -14.281 -12.984 -7.172 1 96.06 88 ASP A C 1
ATOM 724 O O . ASP A 1 88 ? -13.578 -11.969 -7.164 1 96.06 88 ASP A O 1
ATOM 728 N N . ALA A 1 89 ? -13.859 -14.211 -7.012 1 98.12 89 ALA A N 1
ATOM 729 C CA . ALA A 1 89 ? -12.438 -14.508 -6.879 1 98.12 89 ALA A CA 1
ATOM 730 C C . ALA A 1 89 ? -11.961 -15.398 -8.023 1 98.12 89 ALA A C 1
ATOM 732 O O . ALA A 1 89 ? -12.672 -16.312 -8.453 1 98.12 89 ALA A O 1
ATOM 733 N N . ARG A 1 90 ? -10.773 -15.109 -8.477 1 98.25 90 ARG A N 1
ATOM 734 C CA . ARG A 1 90 ? -10.125 -15.938 -9.484 1 98.25 90 ARG A CA 1
ATOM 735 C C . ARG A 1 90 ? -8.656 -16.188 -9.133 1 98.25 90 ARG A C 1
ATOM 737 O O . ARG A 1 90 ? -8.062 -15.414 -8.383 1 98.25 90 ARG A O 1
ATOM 744 N N . PHE A 1 91 ? -8.188 -17.297 -9.641 1 98.62 91 PHE A N 1
ATOM 745 C CA . PHE A 1 91 ? -6.785 -17.656 -9.453 1 98.62 91 PHE A CA 1
ATOM 746 C C . PHE A 1 91 ? -6.062 -17.719 -10.797 1 98.62 91 PHE A C 1
ATOM 748 O O . PHE A 1 91 ? -6.59 -18.266 -11.766 1 98.62 91 PHE A O 1
ATOM 755 N N . ALA A 1 92 ? -4.914 -17.062 -10.875 1 98.38 92 ALA A N 1
ATOM 756 C CA . ALA A 1 92 ? -4.086 -17.078 -12.078 1 98.38 92 ALA A CA 1
ATOM 757 C C . ALA A 1 92 ? -2.643 -17.438 -11.742 1 98.38 92 ALA A C 1
ATOM 759 O O . ALA A 1 92 ? -2.137 -17.094 -10.68 1 98.38 92 ALA A O 1
ATOM 760 N N . SER A 1 93 ? -1.989 -18.125 -12.641 1 97.5 93 SER A N 1
ATOM 761 C CA . SER A 1 93 ? -0.593 -18.516 -12.469 1 97.5 93 SER A CA 1
ATOM 762 C C . SER A 1 93 ? 0.181 -18.375 -13.773 1 97.5 93 SER A C 1
ATOM 764 O O . SER A 1 93 ? 0.602 -19.375 -14.359 1 97.5 93 SER A O 1
ATOM 766 N N . PRO A 1 94 ? 0.4 -17.156 -14.219 1 95.25 94 PRO A N 1
ATOM 767 C CA . PRO A 1 94 ? 1.183 -16.984 -15.438 1 95.25 94 PRO A CA 1
ATOM 768 C C . PRO A 1 94 ? 2.633 -17.438 -15.289 1 95.25 94 PRO A C 1
ATOM 770 O O . PRO A 1 94 ? 3.168 -17.438 -14.172 1 95.25 94 PRO A O 1
ATOM 773 N N . HIS A 1 95 ? 3.16 -17.844 -16.406 1 87.62 95 HIS A N 1
ATOM 774 C CA . HIS A 1 95 ? 4.57 -18.203 -16.453 1 87.62 95 HIS A CA 1
ATOM 775 C C . HIS A 1 95 ? 5.418 -17.062 -17 1 87.62 95 HIS A C 1
ATOM 777 O O . HIS A 1 95 ? 4.977 -16.312 -17.875 1 87.62 95 HIS A O 1
ATOM 783 N N . GLY A 1 96 ? 6.586 -16.953 -16.328 1 83.44 96 GLY A N 1
ATOM 784 C CA . GLY A 1 96 ? 7.504 -15.922 -16.797 1 83.44 96 GLY A CA 1
ATOM 785 C C . GLY A 1 96 ? 8.828 -15.922 -16.047 1 83.44 96 GLY A C 1
ATOM 786 O O . GLY A 1 96 ? 9.008 -16.672 -15.086 1 83.44 96 GLY A O 1
ATOM 787 N N . HIS A 1 97 ? 9.727 -15.109 -16.641 1 80.94 97 HIS A N 1
ATOM 788 C CA . HIS A 1 97 ? 11.094 -15.094 -16.125 1 80.94 97 HIS A CA 1
ATOM 789 C C . HIS A 1 97 ? 11.172 -14.352 -14.789 1 80.94 97 HIS A C 1
ATOM 791 O O . HIS A 1 97 ? 11.734 -14.859 -13.82 1 80.94 97 HIS A O 1
ATOM 797 N N . GLU A 1 98 ? 10.578 -13.117 -14.742 1 90.88 98 GLU A N 1
ATOM 798 C CA . GLU A 1 98 ? 10.656 -12.336 -13.516 1 90.88 98 GLU A CA 1
ATOM 799 C C . GLU A 1 98 ? 9.289 -12.227 -12.852 1 90.88 98 GLU A C 1
ATOM 801 O O . GLU A 1 98 ? 8.32 -11.797 -13.477 1 90.88 98 GLU A O 1
ATOM 806 N N . GLN A 1 99 ? 9.242 -12.578 -11.625 1 94.19 99 GLN A N 1
ATOM 807 C CA . GLN A 1 99 ? 7.98 -12.648 -10.883 1 94.19 99 GLN A CA 1
ATOM 808 C C . GLN A 1 99 ? 7.289 -11.289 -10.852 1 94.19 99 GLN A C 1
ATOM 810 O O . GLN A 1 99 ? 6.105 -11.18 -11.164 1 94.19 99 GLN A O 1
ATOM 815 N N . TRP A 1 100 ? 8.031 -10.234 -10.484 1 95.81 100 TRP A N 1
ATOM 816 C CA . TRP A 1 100 ? 7.434 -8.906 -10.359 1 95.81 100 TRP A CA 1
ATOM 817 C C . TRP A 1 100 ? 6.859 -8.445 -11.695 1 95.81 100 TRP A C 1
ATOM 819 O O . TRP A 1 100 ? 5.809 -7.801 -11.742 1 95.81 100 TRP A O 1
ATOM 829 N N . HIS A 1 101 ? 7.555 -8.766 -12.812 1 97 101 HIS A N 1
ATOM 830 C CA . HIS A 1 101 ? 7.121 -8.359 -14.141 1 97 101 HIS A CA 1
ATOM 831 C C . HIS A 1 101 ? 5.781 -8.992 -14.5 1 97 101 HIS A C 1
ATOM 833 O O . HIS A 1 101 ? 4.895 -8.32 -15.031 1 97 101 HIS A O 1
ATOM 839 N N . GLU A 1 102 ? 5.668 -10.25 -14.188 1 97.44 102 GLU A N 1
ATOM 840 C CA . GLU A 1 102 ? 4.43 -10.961 -14.484 1 97.44 102 GLU A CA 1
ATOM 841 C C . GLU A 1 102 ? 3.271 -10.422 -13.648 1 97.44 102 GLU A C 1
ATOM 843 O O . GLU A 1 102 ? 2.131 -10.375 -14.117 1 97.44 102 GLU A O 1
ATOM 848 N N . ILE A 1 103 ? 3.527 -10.016 -12.422 1 98.25 103 ILE A N 1
ATOM 849 C CA . ILE A 1 103 ? 2.5 -9.453 -11.547 1 98.25 103 ILE A CA 1
ATOM 850 C C . ILE A 1 103 ? 1.998 -8.133 -12.133 1 98.25 103 ILE A C 1
ATOM 852 O O . ILE A 1 103 ? 0.79 -7.934 -12.273 1 98.25 103 ILE A O 1
ATOM 856 N N . VAL A 1 104 ? 2.902 -7.262 -12.516 1 97.75 104 VAL A N 1
ATOM 857 C CA . VAL A 1 104 ? 2.557 -5.941 -13.039 1 97.75 104 VAL A CA 1
ATOM 858 C C . VAL A 1 104 ? 1.862 -6.086 -14.391 1 97.75 104 VAL A C 1
ATOM 860 O O . VAL A 1 104 ? 0.844 -5.438 -14.648 1 97.75 104 VAL A O 1
ATOM 863 N N . LYS A 1 105 ? 2.402 -6.973 -15.227 1 97.75 105 LYS A N 1
ATOM 864 C CA . LYS A 1 105 ? 1.809 -7.223 -16.531 1 97.75 105 LYS A CA 1
ATOM 865 C C . LYS A 1 105 ? 0.377 -7.73 -16.406 1 97.75 105 LYS A C 1
ATOM 867 O O . LYS A 1 105 ? -0.515 -7.293 -17.141 1 97.75 105 LYS A O 1
ATOM 872 N N . TYR A 1 106 ? 0.183 -8.633 -15.531 1 97.62 106 TYR A N 1
ATOM 873 C CA . TYR A 1 106 ? -1.152 -9.164 -15.297 1 97.62 106 TYR A CA 1
ATOM 874 C C . TYR A 1 106 ? -2.107 -8.078 -14.828 1 97.62 106 TYR A C 1
ATOM 876 O O . TYR A 1 106 ? -3.238 -7.98 -15.312 1 97.62 106 TYR A O 1
ATOM 884 N N . ALA A 1 107 ? -1.672 -7.281 -13.859 1 97.62 107 ALA A N 1
ATOM 885 C CA . ALA A 1 107 ? -2.498 -6.188 -13.359 1 97.62 107 ALA A CA 1
ATOM 886 C C . ALA A 1 107 ? -2.908 -5.246 -14.484 1 97.62 107 ALA A C 1
ATOM 888 O O . ALA A 1 107 ? -4.07 -4.844 -14.57 1 97.62 107 ALA A O 1
ATOM 889 N N . GLU A 1 108 ? -1.985 -4.926 -15.352 1 96.56 108 GLU A N 1
ATOM 890 C CA . GLU A 1 108 ? -2.258 -4.047 -16.484 1 96.56 108 GLU A CA 1
ATOM 891 C C . GLU A 1 108 ? -3.258 -4.688 -17.453 1 96.56 108 GLU A C 1
ATOM 893 O O . GLU A 1 108 ? -4.227 -4.043 -17.859 1 96.56 108 GLU A O 1
ATOM 898 N N . LYS A 1 109 ? -2.992 -5.895 -17.766 1 97.12 109 LYS A N 1
ATOM 899 C CA . LYS A 1 109 ? -3.836 -6.617 -18.703 1 97.12 109 LYS A CA 1
ATOM 900 C C . LYS A 1 109 ? -5.277 -6.699 -18.219 1 97.12 109 LYS A C 1
ATOM 902 O O . LYS A 1 109 ? -6.219 -6.574 -19 1 97.12 109 LYS A O 1
ATOM 907 N N . MET A 1 110 ? -5.457 -6.895 -16.922 1 97.12 110 MET A N 1
ATOM 908 C CA . MET A 1 110 ? -6.789 -7.113 -16.359 1 97.12 110 MET A CA 1
ATOM 909 C C . MET A 1 110 ? -7.457 -5.789 -16.016 1 97.12 110 MET A C 1
ATOM 911 O O . MET A 1 110 ? -8.625 -5.758 -15.633 1 97.12 110 MET A O 1
ATOM 915 N N . GLY A 1 111 ? -6.645 -4.664 -16.078 1 96.69 111 GLY A N 1
ATOM 916 C CA . GLY A 1 111 ? -7.191 -3.379 -15.672 1 96.69 111 GLY A CA 1
ATOM 917 C C . GLY A 1 111 ? -7.387 -3.264 -14.172 1 96.69 111 GLY A C 1
ATOM 918 O O . GLY A 1 111 ? -8.391 -2.713 -13.711 1 96.69 111 GLY A O 1
ATOM 919 N N . ALA A 1 112 ? -6.484 -3.826 -13.406 1 97.56 112 ALA A N 1
ATOM 920 C CA . ALA A 1 112 ? -6.57 -3.785 -11.953 1 97.56 112 ALA A CA 1
ATOM 921 C C . ALA A 1 112 ? -6.43 -2.357 -11.438 1 97.56 112 ALA A C 1
ATOM 923 O O . ALA A 1 112 ? -5.672 -1.56 -11.992 1 97.56 112 ALA A O 1
ATOM 924 N N . GLY A 1 113 ? -7.133 -2.09 -10.352 1 97.25 113 GLY A N 1
ATOM 925 C CA . GLY A 1 113 ? -7.02 -0.794 -9.703 1 97.25 113 GLY A CA 1
ATOM 926 C C . GLY A 1 113 ? -6.133 -0.823 -8.469 1 97.25 113 GLY A C 1
ATOM 927 O O . GLY A 1 113 ? -5.828 0.223 -7.895 1 97.25 113 GLY A O 1
ATOM 928 N N . LEU A 1 114 ? -5.688 -2.025 -8.109 1 98.06 114 LEU A N 1
ATOM 929 C CA . LEU A 1 114 ? -4.91 -2.213 -6.891 1 98.06 114 LEU A CA 1
ATOM 930 C C . LEU A 1 114 ? -4.102 -3.504 -6.957 1 98.06 114 LEU A C 1
ATOM 932 O O . LEU A 1 114 ? -4.605 -4.535 -7.406 1 98.06 114 LEU A O 1
ATOM 936 N N . ILE A 1 115 ? -2.875 -3.443 -6.566 1 98.62 115 ILE A N 1
ATOM 937 C CA . ILE A 1 115 ? -2.072 -4.637 -6.324 1 98.62 115 ILE A CA 1
ATOM 938 C C . ILE A 1 115 ? -1.81 -4.785 -4.828 1 98.62 115 ILE A C 1
ATOM 940 O O . ILE A 1 115 ? -1.504 -3.807 -4.145 1 98.62 115 ILE A O 1
ATOM 944 N N . VAL A 1 116 ? -1.946 -5.969 -4.277 1 98.88 116 VAL A N 1
ATOM 945 C CA . VAL A 1 116 ? -1.651 -6.312 -2.891 1 98.88 116 VAL A CA 1
ATOM 946 C C . VAL A 1 116 ? -0.547 -7.363 -2.844 1 98.88 116 VAL A C 1
ATOM 948 O O . VAL A 1 116 ? -0.638 -8.398 -3.508 1 98.88 116 VAL A O 1
ATOM 951 N N . ILE A 1 117 ? 0.495 -7.113 -2.057 1 98.38 117 ILE A N 1
ATOM 952 C CA . ILE A 1 117 ? 1.642 -8.016 -2.008 1 98.38 117 ILE A CA 1
ATOM 953 C C . ILE A 1 117 ? 2.283 -7.957 -0.624 1 98.38 117 ILE A C 1
ATOM 955 O O . ILE A 1 117 ? 2.238 -6.926 0.047 1 98.38 117 ILE A O 1
ATOM 959 N N . GLY A 1 118 ? 2.809 -9.055 -0.174 1 96.81 118 GLY A N 1
ATOM 960 C CA . GLY A 1 118 ? 3.564 -9.062 1.067 1 96.81 118 GLY A CA 1
ATOM 961 C C . GLY A 1 118 ? 4.914 -8.383 0.945 1 96.81 118 GLY A C 1
ATOM 962 O O . GLY A 1 118 ? 5.535 -8.414 -0.119 1 96.81 118 GLY A O 1
ATOM 963 N N . SER A 1 119 ? 5.414 -7.891 2.023 1 93.88 119 SER A N 1
ATOM 964 C CA . SER A 1 119 ? 6.727 -7.25 2.033 1 93.88 119 SER A CA 1
ATOM 965 C C . SER A 1 119 ? 7.844 -8.281 1.92 1 93.88 119 SER A C 1
ATOM 967 O O . SER A 1 119 ? 8.961 -7.953 1.509 1 93.88 119 SER A O 1
ATOM 969 N N . ARG A 1 120 ? 7.457 -9.508 2.4 1 89.81 120 ARG A N 1
ATOM 970 C CA . ARG A 1 120 ? 8.406 -10.617 2.359 1 89.81 120 ARG A CA 1
ATOM 971 C C . ARG A 1 120 ? 7.785 -11.852 1.705 1 89.81 120 ARG A C 1
ATOM 973 O O . ARG A 1 120 ? 6.566 -11.906 1.515 1 89.81 120 ARG A O 1
ATOM 980 N N . GLY A 1 121 ? 8.656 -12.695 1.355 1 87.25 121 GLY A N 1
ATOM 981 C CA . GLY A 1 121 ? 8.273 -13.961 0.754 1 87.25 121 GLY A CA 1
ATOM 982 C C . GLY A 1 121 ? 9.141 -15.125 1.199 1 87.25 121 GLY A C 1
ATOM 983 O O . GLY A 1 121 ? 9.336 -15.336 2.396 1 87.25 121 GLY A O 1
ATOM 984 N N . GLN A 1 122 ? 9.586 -15.672 0.177 1 80 122 GLN A N 1
ATOM 985 C CA . GLN A 1 122 ? 10.312 -16.906 0.452 1 80 122 GLN A CA 1
ATOM 986 C C . GLN A 1 122 ? 11.789 -16.641 0.695 1 80 122 GLN A C 1
ATOM 988 O O . GLN A 1 122 ? 12.547 -17.547 1.06 1 80 122 GLN A O 1
ATOM 993 N N . GLY A 1 123 ? 12.133 -15.383 0.555 1 76.62 123 GLY A N 1
ATOM 994 C CA . GLY A 1 123 ? 13.539 -15.07 0.75 1 76.62 123 GLY A CA 1
ATOM 995 C C . GLY A 1 123 ? 14.016 -15.336 2.166 1 76.62 123 GLY A C 1
ATOM 996 O O . GLY A 1 123 ? 13.219 -15.312 3.107 1 76.62 123 GLY A O 1
ATOM 997 N N . LYS A 1 124 ? 15.273 -15.68 2.195 1 67.31 124 LYS A N 1
ATOM 998 C CA . LYS A 1 124 ? 15.844 -16.109 3.469 1 67.31 124 LYS A CA 1
ATOM 999 C C . LYS A 1 124 ? 16.516 -14.945 4.191 1 67.31 124 LYS A C 1
ATOM 1001 O O . LYS A 1 124 ? 16.938 -15.078 5.34 1 67.31 124 LYS A O 1
ATOM 1006 N N . LEU A 1 125 ? 16.578 -13.977 3.516 1 68.75 125 LEU A N 1
ATOM 1007 C CA . LEU A 1 125 ? 17.312 -12.891 4.172 1 68.75 125 LEU A CA 1
ATOM 1008 C C . LEU A 1 125 ? 16.391 -12.102 5.09 1 68.75 125 LEU A C 1
ATOM 1010 O O . LEU A 1 125 ? 15.555 -11.328 4.617 1 68.75 125 LEU A O 1
ATOM 1014 N N . LYS A 1 126 ? 16.578 -12.352 6.309 1 65.81 126 LYS A N 1
ATOM 1015 C CA . LYS A 1 126 ? 15.727 -11.781 7.348 1 65.81 126 LYS A CA 1
ATOM 1016 C C . LYS A 1 126 ? 15.945 -10.281 7.484 1 65.81 126 LYS A C 1
ATOM 1018 O O . LYS A 1 126 ? 15.094 -9.562 8.008 1 65.81 126 LYS A O 1
ATOM 1023 N N . ARG A 1 127 ? 17.062 -9.836 6.859 1 69.12 127 ARG A N 1
ATOM 1024 C CA . ARG A 1 127 ? 17.438 -8.453 7.141 1 69.12 127 ARG A CA 1
ATOM 1025 C C . ARG A 1 127 ? 16.781 -7.488 6.164 1 69.12 127 ARG A C 1
ATOM 1027 O O . ARG A 1 127 ? 16.859 -6.27 6.328 1 69.12 127 ARG A O 1
ATOM 1034 N N . THR A 1 128 ? 16.156 -8.164 5.258 1 76.5 128 THR A N 1
ATOM 1035 C CA . THR A 1 128 ? 15.547 -7.273 4.277 1 76.5 128 THR A CA 1
ATOM 1036 C C . THR A 1 128 ? 14.188 -6.785 4.766 1 76.5 128 THR A C 1
ATOM 1038 O O . THR A 1 128 ? 13.406 -7.555 5.324 1 76.5 128 THR A O 1
ATOM 1041 N N . PHE A 1 129 ? 13.953 -5.512 4.707 1 79.94 129 PHE A N 1
ATOM 1042 C CA . PHE A 1 129 ? 12.688 -4.922 5.117 1 79.94 129 PHE A CA 1
ATOM 1043 C C . PHE A 1 129 ? 11.633 -5.105 4.035 1 79.94 129 PHE A C 1
ATOM 1045 O O . PHE A 1 129 ? 10.453 -5.297 4.34 1 79.94 129 PHE A O 1
ATOM 1052 N N . LEU A 1 130 ? 12.148 -5.125 2.85 1 89.88 130 LEU A N 1
ATOM 1053 C CA . LEU A 1 130 ? 11.273 -5.281 1.688 1 89.88 130 LEU A CA 1
ATOM 1054 C C . LEU A 1 130 ? 11.867 -6.281 0.697 1 89.88 130 LEU A C 1
ATOM 1056 O O . LEU A 1 130 ? 13.016 -6.141 0.274 1 89.88 130 LEU A O 1
ATOM 1060 N N . GLY A 1 131 ? 11.148 -7.258 0.399 1 91.44 131 GLY A N 1
ATOM 1061 C CA . GLY A 1 131 ? 11.602 -8.258 -0.552 1 91.44 131 GLY A CA 1
ATOM 1062 C C . GLY A 1 131 ? 11.82 -7.707 -1.946 1 91.44 131 GLY A C 1
ATOM 1063 O O . GLY A 1 131 ? 11.266 -6.664 -2.301 1 91.44 131 GLY A O 1
ATOM 1064 N N . SER A 1 132 ? 12.547 -8.438 -2.711 1 91.75 132 SER A N 1
ATOM 1065 C CA . SER A 1 132 ? 12.945 -7.996 -4.043 1 91.75 132 SER A CA 1
ATOM 1066 C C . SER A 1 132 ? 11.742 -7.895 -4.977 1 91.75 132 SER A C 1
ATOM 1068 O O . SER A 1 132 ? 11.648 -6.961 -5.773 1 91.75 132 SER A O 1
ATOM 1070 N N . VAL A 1 133 ? 10.812 -8.82 -4.902 1 93.88 133 VAL A N 1
ATOM 1071 C CA . VAL A 1 133 ? 9.641 -8.805 -5.777 1 93.88 133 VAL A CA 1
ATOM 1072 C C . VAL A 1 133 ? 8.734 -7.633 -5.406 1 93.88 133 VAL A C 1
ATOM 1074 O O . VAL A 1 133 ? 8.312 -6.867 -6.273 1 93.88 133 VAL A O 1
ATOM 1077 N N . SER A 1 134 ? 8.469 -7.484 -4.133 1 95.56 134 SER A N 1
ATOM 1078 C CA . SER A 1 134 ? 7.625 -6.383 -3.682 1 95.56 134 SER A CA 1
ATOM 1079 C C . SER A 1 134 ? 8.234 -5.035 -4.043 1 95.56 134 SER A C 1
ATOM 1081 O O . SER A 1 134 ? 7.531 -4.121 -4.469 1 95.56 134 SER A O 1
ATOM 1083 N N . ASP A 1 135 ? 9.492 -4.93 -3.867 1 93.38 135 ASP A N 1
ATOM 1084 C CA . ASP A 1 135 ? 10.195 -3.701 -4.215 1 93.38 135 ASP A CA 1
ATOM 1085 C C . ASP A 1 135 ? 10.039 -3.379 -5.699 1 93.38 135 ASP A C 1
ATOM 1087 O O . ASP A 1 135 ? 9.711 -2.248 -6.066 1 93.38 135 ASP A O 1
ATOM 1091 N N . SER A 1 136 ? 10.289 -4.375 -6.523 1 94.88 136 SER A N 1
ATOM 1092 C CA . SER A 1 136 ? 10.172 -4.184 -7.965 1 94.88 136 SER A CA 1
ATOM 1093 C C . SER A 1 136 ? 8.742 -3.869 -8.375 1 94.88 136 SER A C 1
ATOM 1095 O O . SER A 1 136 ? 8.5 -3.014 -9.227 1 94.88 136 SER A O 1
ATOM 1097 N N . VAL A 1 137 ? 7.777 -4.512 -7.793 1 96.62 137 VAL A N 1
ATOM 1098 C CA . VAL A 1 137 ? 6.375 -4.23 -8.086 1 96.62 137 VAL A CA 1
ATOM 1099 C C . VAL A 1 137 ? 6.059 -2.775 -7.754 1 96.62 137 VAL A C 1
ATOM 1101 O O . VAL A 1 137 ? 5.426 -2.074 -8.547 1 96.62 137 VAL A O 1
ATOM 1104 N N . LEU A 1 138 ? 6.512 -2.336 -6.637 1 94.94 138 LEU A N 1
ATOM 1105 C CA . LEU A 1 138 ? 6.273 -0.964 -6.199 1 94.94 138 LEU A CA 1
ATOM 1106 C C . LEU A 1 138 ? 6.836 0.034 -7.203 1 94.94 138 LEU A C 1
ATOM 1108 O O . LEU A 1 138 ? 6.203 1.049 -7.5 1 94.94 138 LEU A O 1
ATOM 1112 N N . HIS A 1 139 ? 7.914 -0.249 -7.766 1 92.31 139 HIS A N 1
ATOM 1113 C CA . HIS A 1 139 ? 8.617 0.685 -8.641 1 92.31 139 HIS A CA 1
ATOM 1114 C C . HIS A 1 139 ? 8.031 0.664 -10.047 1 92.31 139 HIS A C 1
ATOM 1116 O O . HIS A 1 139 ? 8.227 1.606 -10.82 1 92.31 139 HIS A O 1
ATOM 1122 N N . HIS A 1 140 ? 7.273 -0.345 -10.344 1 93.69 140 HIS A N 1
ATOM 1123 C CA . HIS A 1 140 ? 6.887 -0.493 -11.742 1 93.69 140 HIS A CA 1
ATOM 1124 C C . HIS A 1 140 ? 5.371 -0.494 -11.891 1 93.69 140 HIS A C 1
ATOM 1126 O O . HIS A 1 140 ? 4.855 -0.397 -13.008 1 93.69 140 HIS A O 1
ATOM 1132 N N . SER A 1 141 ? 4.715 -0.598 -10.828 1 95.56 141 SER A N 1
ATOM 1133 C CA . SER A 1 141 ? 3.262 -0.687 -10.914 1 95.56 141 SER A CA 1
ATOM 1134 C C . SER A 1 141 ? 2.656 0.625 -11.398 1 95.56 141 SER A C 1
ATOM 1136 O O . SER A 1 141 ? 3.037 1.702 -10.938 1 95.56 141 SER A O 1
ATOM 1138 N N . PRO A 1 142 ? 1.679 0.547 -12.25 1 92.56 142 PRO A N 1
ATOM 1139 C CA . PRO A 1 142 ? 0.959 1.749 -12.68 1 92.56 142 PRO A CA 1
ATOM 1140 C C . PRO A 1 142 ? -0.214 2.094 -11.766 1 92.56 142 PRO A C 1
ATOM 1142 O O . PRO A 1 142 ? -0.876 3.115 -11.961 1 92.56 142 PRO A O 1
ATOM 1145 N N . VAL A 1 143 ? -0.511 1.25 -10.844 1 95.88 143 VAL A N 1
ATOM 1146 C CA . VAL A 1 143 ? -1.652 1.436 -9.961 1 95.88 143 VAL A CA 1
ATOM 1147 C C . VAL A 1 143 ? -1.184 1.41 -8.508 1 95.88 143 VAL A C 1
ATOM 1149 O O . VAL A 1 143 ? -0.053 1.012 -8.219 1 95.88 143 VAL A O 1
ATOM 1152 N N . PRO A 1 144 ? -2.006 1.856 -7.566 1 97.75 144 PRO A N 1
ATOM 1153 C CA . PRO A 1 144 ? -1.646 1.783 -6.145 1 97.75 144 PRO A CA 1
ATOM 1154 C C . PRO A 1 144 ? -1.282 0.368 -5.703 1 97.75 144 PRO A C 1
ATOM 1156 O O . PRO A 1 144 ? -1.81 -0.607 -6.242 1 97.75 144 PRO A O 1
ATOM 1159 N N . VAL A 1 145 ? -0.357 0.282 -4.766 1 98.44 145 VAL A N 1
ATOM 1160 C CA . VAL A 1 145 ? 0.108 -0.999 -4.242 1 98.44 145 VAL A CA 1
ATOM 1161 C C . VAL A 1 145 ? -0.005 -1.007 -2.721 1 98.44 145 VAL A C 1
ATOM 1163 O O . VAL A 1 145 ? 0.356 -0.031 -2.059 1 98.44 145 VAL A O 1
ATOM 1166 N N . ILE A 1 146 ? -0.568 -2.055 -2.17 1 98.62 146 ILE A N 1
ATOM 1167 C CA . ILE A 1 146 ? -0.464 -2.334 -0.743 1 98.62 146 ILE A CA 1
ATOM 1168 C C . ILE A 1 146 ? 0.705 -3.283 -0.486 1 98.62 146 ILE A C 1
ATOM 1170 O O . ILE A 1 146 ? 0.802 -4.344 -1.111 1 98.62 146 ILE A O 1
ATOM 1174 N N . VAL A 1 147 ? 1.571 -2.891 0.348 1 97.88 147 VAL A N 1
ATOM 1175 C CA . VAL A 1 147 ? 2.631 -3.756 0.855 1 97.88 147 VAL A CA 1
ATOM 1176 C C . VAL A 1 147 ? 2.33 -4.152 2.299 1 97.88 147 VAL A C 1
ATOM 1178 O O . VAL A 1 147 ? 2.289 -3.299 3.188 1 97.88 147 VAL A O 1
ATOM 1181 N N . CYS A 1 148 ? 2.154 -5.406 2.502 1 97.06 148 CYS A N 1
ATOM 1182 C CA . CYS A 1 148 ? 1.707 -5.898 3.801 1 97.06 148 CYS A CA 1
ATOM 1183 C C . CYS A 1 148 ? 2.875 -6.461 4.602 1 97.06 148 CYS A C 1
ATOM 1185 O O . CYS A 1 148 ? 3.629 -7.297 4.105 1 97.06 148 CYS A O 1
ATOM 1187 N N . ARG A 1 149 ? 2.984 -5.918 5.762 1 89.56 149 ARG A N 1
ATOM 1188 C CA . ARG A 1 149 ? 3.979 -6.41 6.711 1 89.56 149 ARG A CA 1
ATOM 1189 C C . ARG A 1 149 ? 3.311 -6.988 7.953 1 89.56 149 ARG A C 1
ATOM 1191 O O . ARG A 1 149 ? 2.35 -6.414 8.469 1 89.56 149 ARG A O 1
ATOM 1198 N N . ASN A 1 150 ? 3.748 -8.188 8.273 1 74.81 150 ASN A N 1
ATOM 1199 C CA . ASN A 1 150 ? 3.256 -8.789 9.508 1 74.81 150 ASN A CA 1
ATOM 1200 C C . ASN A 1 150 ? 4.074 -8.344 10.719 1 74.81 150 ASN A C 1
ATOM 1202 O O . ASN A 1 150 ? 5.266 -8.633 10.805 1 74.81 150 ASN A O 1
ATOM 1206 N N . LYS A 1 151 ? 3.551 -7.43 11.523 1 64.88 151 LYS A N 1
ATOM 1207 C CA . LYS A 1 151 ? 4.172 -6.93 12.75 1 64.88 151 LYS A CA 1
ATOM 1208 C C . LYS A 1 151 ? 4.746 -8.07 13.578 1 64.88 151 LYS A C 1
ATOM 1210 O O . LYS A 1 151 ? 5.785 -7.914 14.227 1 64.88 151 LYS A O 1
ATOM 1215 N N . GLU A 1 152 ? 3.934 -9.039 13.891 1 57.09 152 GLU A N 1
ATOM 1216 C CA . GLU A 1 152 ? 4.309 -10.102 14.812 1 57.09 152 GLU A CA 1
ATOM 1217 C C . GLU A 1 152 ? 5.629 -10.75 14.391 1 57.09 152 GLU A C 1
ATOM 1219 O O . GLU A 1 152 ? 6.363 -11.273 15.234 1 57.09 152 GLU A O 1
ATOM 1224 N N . THR A 1 153 ? 5.941 -10.727 13.203 1 49.56 153 THR A N 1
ATOM 1225 C CA . THR A 1 153 ? 7.195 -11.352 12.797 1 49.56 153 THR A CA 1
ATOM 1226 C C . THR A 1 153 ? 8.375 -10.43 13.102 1 49.56 153 THR A C 1
ATOM 1228 O O . THR A 1 153 ? 9.523 -10.883 13.141 1 49.56 153 THR A O 1
ATOM 1231 N N . HIS A 1 154 ? 8.25 -9.117 13.25 1 49 154 HIS A N 1
ATOM 1232 C CA . HIS A 1 154 ? 9.367 -8.234 13.562 1 49 154 HIS A CA 1
ATOM 1233 C C . HIS A 1 154 ? 9.836 -8.422 15 1 49 154 HIS A C 1
ATOM 1235 O O . HIS A 1 154 ? 10.969 -8.078 15.336 1 49 154 HIS A O 1
ATOM 1241 N N . GLN A 1 155 ? 8.969 -8.578 15.922 1 42.94 155 GLN A N 1
ATOM 1242 C CA . GLN A 1 155 ? 9.43 -8.641 17.297 1 42.94 155 GLN A CA 1
ATOM 1243 C C . GLN A 1 155 ? 10.383 -9.82 17.5 1 42.94 155 GLN A C 1
ATOM 1245 O O . GLN A 1 155 ? 11.086 -9.891 18.516 1 42.94 155 GLN A O 1
ATOM 1250 N N . SER A 1 156 ? 10.336 -10.836 16.781 1 40.28 156 SER A N 1
ATOM 1251 C CA . SER A 1 156 ? 11.188 -11.938 17.203 1 40.28 156 SER A CA 1
ATOM 1252 C C . SER A 1 156 ? 12.664 -11.609 17.016 1 40.28 156 SER A C 1
ATOM 1254 O O . SER A 1 156 ? 13.539 -12.352 17.469 1 40.28 156 SER A O 1
ATOM 1256 N N . SER A 1 157 ? 13.023 -10.789 16.141 1 37.91 157 SER A N 1
ATOM 1257 C CA . SER A 1 157 ? 14.469 -10.758 15.906 1 37.91 157 SER A CA 1
ATOM 1258 C C . SER A 1 157 ? 15.188 -9.961 16.984 1 37.91 157 SER A C 1
ATOM 1260 O O . SER A 1 157 ? 16.422 -9.922 17.031 1 37.91 157 SER A O 1
ATOM 1262 N N . GLU A 1 158 ? 14.547 -9.008 17.625 1 36.88 158 GLU A N 1
ATOM 1263 C CA . GLU A 1 158 ? 15.398 -8.227 18.516 1 36.88 158 GLU A CA 1
ATOM 1264 C C . GLU A 1 158 ? 15.602 -8.938 19.844 1 36.88 158 GLU A C 1
ATOM 1266 O O . GLU A 1 158 ? 16.172 -8.367 20.781 1 36.88 158 GLU A O 1
ATOM 1271 N N . SER A 1 159 ? 14.914 -10.023 20.109 1 32.25 159 SER A N 1
ATOM 1272 C CA . SER A 1 159 ? 15.383 -10.508 21.406 1 32.25 159 SER A CA 1
ATOM 1273 C C . SER A 1 159 ? 16.781 -11.109 21.297 1 32.25 159 SER A C 1
ATOM 1275 O O . SER A 1 159 ? 17 -12.062 20.547 1 32.25 159 SER A O 1
ATOM 1277 N N . PRO A 1 160 ? 17.797 -10.414 21.828 1 34.88 160 PRO A N 1
ATOM 1278 C CA . PRO A 1 160 ? 19.031 -11.164 22.047 1 34.88 160 PRO A CA 1
ATOM 1279 C C . PRO A 1 160 ? 18.797 -12.438 22.859 1 34.88 160 PRO A C 1
ATOM 1281 O O . PRO A 1 160 ? 17.844 -12.516 23.641 1 34.88 160 PRO A O 1
ATOM 1284 N N . MET B 1 1 ? -22.578 -2.527 21.203 1 29.92 1 MET B N 1
ATOM 1285 C CA . MET B 1 1 ? -22.031 -1.623 20.203 1 29.92 1 MET B CA 1
ATOM 1286 C C . MET B 1 1 ? -20.531 -1.797 20.062 1 29.92 1 MET B C 1
ATOM 1288 O O . MET B 1 1 ? -19.828 -1.98 21.062 1 29.92 1 MET B O 1
ATOM 1292 N N . ALA B 1 2 ? -19.969 -2.498 18.938 1 42.38 2 ALA B N 1
ATOM 1293 C CA . ALA B 1 2 ? -18.516 -2.689 18.969 1 42.38 2 ALA B CA 1
ATOM 1294 C C . ALA B 1 2 ? -17.812 -1.466 19.547 1 42.38 2 ALA B C 1
ATOM 1296 O O . ALA B 1 2 ? -18 -0.345 19.062 1 42.38 2 ALA B O 1
ATOM 1297 N N . GLY B 1 3 ? -17.578 -1.278 20.641 1 43.25 3 GLY B N 1
ATOM 1298 C CA . GLY B 1 3 ? -16.984 -0.134 21.328 1 43.25 3 GLY B CA 1
ATOM 1299 C C . GLY B 1 3 ? -15.859 0.506 20.531 1 43.25 3 GLY B C 1
ATOM 1300 O O . GLY B 1 3 ? -15.305 -0.114 19.625 1 43.25 3 GLY B O 1
ATOM 1301 N N . LYS B 1 4 ? -15.773 1.985 20.359 1 52.66 4 LYS B N 1
ATOM 1302 C CA . LYS B 1 4 ? -14.758 2.877 19.812 1 52.66 4 LYS B CA 1
ATOM 1303 C C . LYS B 1 4 ? -13.367 2.254 19.922 1 52.66 4 LYS B C 1
ATOM 1305 O O . LYS B 1 4 ? -12.477 2.586 19.125 1 52.66 4 LYS B O 1
ATOM 1310 N N . GLU B 1 5 ? -13.164 1.403 20.781 1 60.12 5 GLU B N 1
ATOM 1311 C CA . GLU B 1 5 ? -11.859 0.883 21.188 1 60.12 5 GLU B CA 1
ATOM 1312 C C . GLU B 1 5 ? -11.328 -0.121 20.172 1 60.12 5 GLU B C 1
ATOM 1314 O O . GLU B 1 5 ? -10.133 -0.41 20.141 1 60.12 5 GLU B O 1
ATOM 1319 N N . ASP B 1 6 ? -12.195 -0.558 19.156 1 77.69 6 ASP B N 1
ATOM 1320 C CA . ASP B 1 6 ? -11.734 -1.663 18.312 1 77.69 6 ASP B CA 1
ATOM 1321 C C . ASP B 1 6 ? -11.734 -1.271 16.844 1 77.69 6 ASP B C 1
ATOM 1323 O O . ASP B 1 6 ? -11.75 -2.135 15.969 1 77.69 6 ASP B O 1
ATOM 1327 N N . ALA B 1 7 ? -11.719 0.104 16.672 1 90.69 7 ALA B N 1
ATOM 1328 C CA . ALA B 1 7 ? -11.828 0.528 15.273 1 90.69 7 ALA B CA 1
ATOM 1329 C C . ALA B 1 7 ? -10.5 0.352 14.539 1 90.69 7 ALA B C 1
ATOM 1331 O O . ALA B 1 7 ? -9.43 0.468 15.141 1 90.69 7 ALA B O 1
ATOM 1332 N N . PHE B 1 8 ? -10.57 -0.016 13.312 1 96.94 8 PHE B N 1
ATOM 1333 C CA . PHE B 1 8 ? -9.398 -0.062 12.438 1 96.94 8 PHE B CA 1
ATOM 1334 C C . PHE B 1 8 ? -8.945 1.344 12.07 1 96.94 8 PHE B C 1
ATOM 1336 O O . PHE B 1 8 ? -9.656 2.066 11.367 1 96.94 8 PHE B O 1
ATOM 1343 N N . ILE B 1 9 ? -7.758 1.749 12.555 1 98.19 9 ILE B N 1
ATOM 1344 C CA . ILE B 1 9 ? -7.262 3.105 12.352 1 98.19 9 ILE B CA 1
ATOM 1345 C C . ILE B 1 9 ? -6.391 3.154 11.102 1 98.19 9 ILE B C 1
ATOM 1347 O O . ILE B 1 9 ? -5.473 2.344 10.945 1 98.19 9 ILE B O 1
ATOM 1351 N N . VAL B 1 10 ? -6.688 4.074 10.234 1 98.69 10 VAL B N 1
ATOM 1352 C CA . VAL B 1 10 ? -5.918 4.332 9.023 1 98.69 10 VAL B CA 1
ATOM 1353 C C . VAL B 1 10 ? -5.25 5.703 9.109 1 98.69 10 VAL B C 1
ATOM 1355 O O . VAL B 1 10 ? -5.914 6.703 9.406 1 98.69 10 VAL B O 1
ATOM 1358 N N . VAL B 1 11 ? -3.969 5.73 8.914 1 98.81 11 VAL B N 1
ATOM 1359 C CA . VAL B 1 11 ? -3.232 6.988 8.828 1 98.81 11 VAL B CA 1
ATOM 1360 C C . VAL B 1 11 ? -2.969 7.336 7.367 1 98.81 11 VAL B C 1
ATOM 1362 O O . VAL B 1 11 ? -2.299 6.582 6.652 1 98.81 11 VAL B O 1
ATOM 1365 N N . LEU B 1 12 ? -3.516 8.398 6.91 1 98.88 12 LEU B N 1
ATOM 1366 C CA . LEU B 1 12 ? -3.346 8.891 5.547 1 98.88 12 LEU B CA 1
ATOM 1367 C C . LEU B 1 12 ? -2.52 10.172 5.531 1 98.88 12 LEU B C 1
ATOM 1369 O O . LEU B 1 12 ? -2.963 11.211 6.031 1 98.88 12 LEU B O 1
ATOM 1373 N N . ALA B 1 13 ? -1.304 10.078 4.961 1 98.69 13 ALA B N 1
ATOM 1374 C CA . ALA B 1 13 ? -0.386 11.211 4.934 1 98.69 13 ALA B CA 1
ATOM 1375 C C . ALA B 1 13 ? -0.665 12.117 3.734 1 98.69 13 ALA B C 1
ATOM 1377 O O . ALA B 1 13 ? -0.763 11.641 2.602 1 98.69 13 ALA B O 1
ATOM 1378 N N . VAL B 1 14 ? -0.72 13.469 4.062 1 97.88 14 VAL B N 1
ATOM 1379 C CA . VAL B 1 14 ? -1.028 14.406 2.984 1 97.88 14 VAL B CA 1
ATOM 1380 C C . VAL B 1 14 ? -0.056 15.578 3.021 1 97.88 14 VAL B C 1
ATOM 1382 O O . VAL B 1 14 ? 0.587 15.828 4.043 1 97.88 14 VAL B O 1
ATOM 1385 N N . ASP B 1 15 ? 0.103 16.172 1.898 1 95 15 ASP B N 1
ATOM 1386 C CA . ASP B 1 15 ? 0.781 17.453 1.738 1 95 15 ASP B CA 1
ATOM 1387 C C . ASP B 1 15 ? 0.031 18.344 0.758 1 95 15 ASP B C 1
ATOM 1389 O O . ASP B 1 15 ? -1.167 18.172 0.532 1 95 15 ASP B O 1
ATOM 1393 N N . GLN B 1 16 ? 0.636 19.312 0.207 1 93.44 16 GLN B N 1
ATOM 1394 C CA . GLN B 1 16 ? -0.057 20.281 -0.632 1 93.44 16 GLN B CA 1
ATOM 1395 C C . GLN B 1 16 ? -0.095 19.828 -2.088 1 93.44 16 GLN B C 1
ATOM 1397 O O . GLN B 1 16 ? -0.626 20.531 -2.949 1 93.44 16 GLN B O 1
ATOM 1402 N N . SER B 1 17 ? 0.425 18.688 -2.393 1 91.31 17 SER B N 1
ATOM 1403 C CA . SER B 1 17 ? 0.557 18.25 -3.775 1 91.31 17 SER B CA 1
ATOM 1404 C C . SER B 1 17 ? -0.76 17.688 -4.305 1 91.31 17 SER B C 1
ATOM 1406 O O . SER B 1 17 ? -1.614 17.266 -3.525 1 91.31 17 SER B O 1
ATOM 1408 N N . GLU B 1 18 ? -0.964 17.672 -5.598 1 91.19 18 GLU B N 1
ATOM 1409 C CA . GLU B 1 18 ? -2.107 17.062 -6.266 1 91.19 18 GLU B CA 1
ATOM 1410 C C . GLU B 1 18 ? -2.121 15.555 -6.051 1 91.19 18 GLU B C 1
ATOM 1412 O O . GLU B 1 18 ? -3.186 14.93 -6.027 1 91.19 18 GLU B O 1
ATOM 1417 N N . HIS B 1 19 ? -0.987 15.008 -5.809 1 92.31 19 HIS B N 1
ATOM 1418 C CA . HIS B 1 19 ? -0.888 13.578 -5.57 1 92.31 19 HIS B CA 1
ATOM 1419 C C . HIS B 1 19 ? -1.554 13.188 -4.254 1 92.31 19 HIS B C 1
ATOM 1421 O O . HIS B 1 19 ? -2.184 12.133 -4.156 1 92.31 19 HIS B O 1
ATOM 1427 N N . SER B 1 20 ? -1.396 14.109 -3.277 1 95.56 20 SER B N 1
ATOM 1428 C CA . SER B 1 20 ? -2.027 13.875 -1.982 1 95.56 20 SER B CA 1
ATOM 1429 C C . SER B 1 20 ? -3.549 13.891 -2.098 1 95.56 20 SER B C 1
ATOM 1431 O O . SER B 1 20 ? -4.23 13.055 -1.495 1 95.56 20 SER B O 1
ATOM 1433 N N . GLU B 1 21 ? -4.051 14.844 -2.867 1 95.31 21 GLU B N 1
ATOM 1434 C CA . GLU B 1 21 ? -5.496 14.914 -3.061 1 95.31 21 GLU B CA 1
ATOM 1435 C C . GLU B 1 21 ? -6.016 13.672 -3.775 1 95.31 21 GLU B C 1
ATOM 1437 O O . GLU B 1 21 ? -7.047 13.117 -3.389 1 95.31 21 GLU B O 1
ATOM 1442 N N . PHE B 1 22 ? -5.316 13.273 -4.824 1 95.06 22 PHE B N 1
ATOM 1443 C CA . PHE B 1 22 ? -5.68 12.047 -5.52 1 95.06 22 PHE B CA 1
ATOM 1444 C C . PHE B 1 22 ? -5.707 10.867 -4.559 1 95.06 22 PHE B C 1
ATOM 1446 O O . PHE B 1 22 ? -6.664 10.094 -4.543 1 95.06 22 PHE B O 1
ATOM 1453 N N . THR B 1 23 ? -4.652 10.742 -3.762 1 97.88 23 THR B N 1
ATOM 1454 C CA . THR B 1 23 ? -4.523 9.633 -2.816 1 97.88 23 THR B CA 1
ATOM 1455 C C . THR B 1 23 ? -5.703 9.609 -1.851 1 97.88 23 THR B C 1
ATOM 1457 O O . THR B 1 23 ? -6.289 8.555 -1.608 1 97.88 23 THR B O 1
ATOM 1460 N N . PHE B 1 24 ? -6.082 10.773 -1.386 1 98.31 24 PHE B N 1
ATOM 1461 C CA . PHE B 1 24 ? -7.195 10.914 -0.456 1 98.31 24 PHE B CA 1
ATOM 1462 C C . PHE B 1 24 ? -8.5 10.461 -1.1 1 98.31 24 PHE B C 1
ATOM 1464 O O . PHE B 1 24 ? -9.203 9.609 -0.552 1 98.31 24 PHE B O 1
ATOM 1471 N N . LYS B 1 25 ? -8.758 10.945 -2.248 1 97.56 25 LYS B N 1
ATOM 1472 C CA . LYS B 1 25 ? -9.992 10.609 -2.951 1 97.56 25 LYS B CA 1
ATOM 1473 C C . LYS B 1 25 ? -10.023 9.133 -3.336 1 97.56 25 LYS B C 1
ATOM 1475 O O . LYS B 1 25 ? -11.055 8.469 -3.205 1 97.56 25 LYS B O 1
ATOM 1480 N N . TRP B 1 26 ? -8.93 8.648 -3.83 1 97.44 26 TRP B N 1
ATOM 1481 C CA . TRP B 1 26 ? -8.82 7.246 -4.23 1 97.44 26 TRP B CA 1
ATOM 1482 C C . TRP B 1 26 ? -9.062 6.32 -3.043 1 97.44 26 TRP B C 1
ATOM 1484 O O . TRP B 1 26 ? -9.805 5.344 -3.15 1 97.44 26 TRP B O 1
ATOM 1494 N N . TYR B 1 27 ? -8.406 6.629 -1.849 1 98.31 27 TYR B N 1
ATOM 1495 C CA . TYR B 1 27 ? -8.594 5.836 -0.638 1 98.31 27 TYR B CA 1
ATOM 1496 C C . TYR B 1 27 ? -10.07 5.801 -0.24 1 98.31 27 TYR B C 1
ATOM 1498 O O . TYR B 1 27 ? -10.617 4.73 0.038 1 98.31 27 TYR B O 1
ATOM 1506 N N . LEU B 1 28 ? -10.68 6.965 -0.249 1 97.88 28 LEU B N 1
ATOM 1507 C CA . LEU B 1 28 ? -12.07 7.035 0.194 1 97.88 28 LEU B CA 1
ATOM 1508 C C . LEU B 1 28 ? -12.977 6.246 -0.74 1 97.88 28 LEU B C 1
ATOM 1510 O O . LEU B 1 28 ? -13.914 5.578 -0.287 1 97.88 28 LEU B O 1
ATOM 1514 N N . LYS B 1 29 ? -12.68 6.285 -1.971 1 95.81 29 LYS B N 1
ATOM 1515 C CA . LYS B 1 29 ? -13.539 5.656 -2.969 1 95.81 29 LYS B CA 1
ATOM 1516 C C . LYS B 1 29 ? -13.367 4.141 -2.961 1 95.81 29 LYS B C 1
ATOM 1518 O O . LYS B 1 29 ? -14.352 3.4 -3.094 1 95.81 29 LYS B O 1
ATOM 1523 N N . HIS B 1 30 ? -12.18 3.645 -2.746 1 96.12 30 HIS B N 1
ATOM 1524 C CA . HIS B 1 30 ? -11.93 2.246 -3.084 1 96.12 30 HIS B CA 1
ATOM 1525 C C . HIS B 1 30 ? -11.594 1.432 -1.841 1 96.12 30 HIS B C 1
ATOM 1527 O O . HIS B 1 30 ? -11.703 0.203 -1.851 1 96.12 30 HIS B O 1
ATOM 1533 N N . ILE B 1 31 ? -11.148 2.092 -0.737 1 97.62 31 ILE B N 1
ATOM 1534 C CA . ILE B 1 31 ? -10.555 1.329 0.359 1 97.62 31 ILE B CA 1
ATOM 1535 C C . ILE B 1 31 ? -11.352 1.573 1.641 1 97.62 31 ILE B C 1
ATOM 1537 O O . ILE B 1 31 ? -11.555 0.652 2.434 1 97.62 31 ILE B O 1
ATOM 1541 N N . HIS B 1 32 ? -11.805 2.797 1.879 1 97.38 32 HIS B N 1
ATOM 1542 C CA . HIS B 1 32 ? -12.367 3.209 3.16 1 97.38 32 HIS B CA 1
ATOM 1543 C C . HIS B 1 32 ? -13.617 2.404 3.496 1 97.38 32 HIS B C 1
ATOM 1545 O O . HIS B 1 32 ? -14.484 2.205 2.641 1 97.38 32 HIS B O 1
ATOM 1551 N N . GLN B 1 33 ? -13.641 1.957 4.695 1 94.81 33 GLN B N 1
ATOM 1552 C CA . GLN B 1 33 ? -14.828 1.328 5.27 1 94.81 33 GLN B CA 1
ATOM 1553 C C . GLN B 1 33 ? -15.438 2.201 6.359 1 94.81 33 GLN B C 1
ATOM 1555 O O . GLN B 1 33 ? -14.719 2.867 7.105 1 94.81 33 GLN B O 1
ATOM 1560 N N . SER B 1 34 ? -16.672 2.121 6.594 1 92.31 34 SER B N 1
ATOM 1561 C CA . SER B 1 34 ? -17.422 3.033 7.449 1 92.31 34 SER B CA 1
ATOM 1562 C C . SER B 1 34 ? -16.953 2.938 8.898 1 92.31 34 SER B C 1
ATOM 1564 O O . SER B 1 34 ? -17.031 3.916 9.648 1 92.31 34 SER B O 1
ATOM 1566 N N . ASP B 1 35 ? -16.453 1.797 9.227 1 93.44 35 ASP B N 1
ATOM 1567 C CA . ASP B 1 35 ? -16.078 1.603 10.625 1 93.44 35 ASP B CA 1
ATOM 1568 C C . ASP B 1 35 ? -14.617 1.977 10.859 1 93.44 35 ASP B C 1
ATOM 1570 O O . ASP B 1 35 ? -14.141 1.95 11.992 1 93.44 35 ASP B O 1
ATOM 1574 N N . ASN B 1 36 ? -13.898 2.354 9.82 1 97 36 ASN B N 1
ATOM 1575 C CA . ASN B 1 36 ? -12.516 2.785 9.984 1 97 36 ASN B CA 1
ATOM 1576 C C . ASN B 1 36 ? -12.43 4.168 10.625 1 97 36 ASN B C 1
ATOM 1578 O O . ASN B 1 36 ? -13.289 5.016 10.398 1 97 36 ASN B O 1
ATOM 1582 N N . GLN B 1 37 ? -11.484 4.336 11.414 1 98.12 37 GLN B N 1
ATOM 1583 C CA . GLN B 1 37 ? -11.094 5.672 11.859 1 98.12 37 GLN B CA 1
ATOM 1584 C C . GLN B 1 37 ? -9.977 6.234 10.992 1 98.12 37 GLN B C 1
ATOM 1586 O O . GLN B 1 37 ? -8.898 5.641 10.891 1 98.12 37 GLN B O 1
ATOM 1591 N N . LEU B 1 38 ? -10.281 7.348 10.398 1 98.5 38 LEU B N 1
ATOM 1592 C CA . LEU B 1 38 ? -9.336 7.926 9.445 1 98.5 38 LEU B CA 1
ATOM 1593 C C . LEU B 1 38 ? -8.57 9.086 10.078 1 98.5 38 LEU B C 1
ATOM 1595 O O . LEU B 1 38 ? -9.172 10.086 10.469 1 98.5 38 LEU B O 1
ATOM 1599 N N . HIS B 1 39 ? -7.281 8.922 10.195 1 98.81 39 HIS B N 1
ATOM 1600 C CA . HIS B 1 39 ? -6.391 9.992 10.633 1 98.81 39 HIS B CA 1
ATOM 1601 C C . HIS B 1 39 ? -5.633 10.586 9.445 1 98.81 39 HIS B C 1
ATOM 1603 O O . HIS B 1 39 ? -4.746 9.945 8.883 1 98.81 39 HIS B O 1
ATOM 1609 N N . ILE B 1 40 ? -6.004 11.797 9.125 1 98.88 40 ILE B N 1
ATOM 1610 C CA . ILE B 1 40 ? -5.273 12.523 8.094 1 98.88 40 ILE B CA 1
ATOM 1611 C C . ILE B 1 40 ? -4.125 13.305 8.734 1 98.88 40 ILE B C 1
ATOM 1613 O O . ILE B 1 40 ? -4.344 14.102 9.648 1 98.88 40 ILE B O 1
ATOM 1617 N N . ILE B 1 41 ? -2.898 13.047 8.227 1 98.69 41 ILE B N 1
ATOM 1618 C CA . ILE B 1 41 ? -1.758 13.648 8.906 1 98.69 41 ILE B CA 1
ATOM 1619 C C . ILE B 1 41 ? -0.947 14.477 7.914 1 98.69 41 ILE B C 1
ATOM 1621 O O . ILE B 1 41 ? -0.764 14.078 6.762 1 98.69 41 ILE B O 1
ATOM 1625 N N . HIS B 1 42 ? -0.55 15.617 8.297 1 97.94 42 HIS B N 1
ATOM 1626 C CA . HIS B 1 42 ? 0.362 16.5 7.582 1 97.94 42 HIS B CA 1
ATOM 1627 C C . HIS B 1 42 ? 1.562 16.875 8.445 1 97.94 42 HIS B C 1
ATOM 1629 O O . HIS B 1 42 ? 1.399 17.281 9.594 1 97.94 42 HIS B O 1
ATOM 1635 N N . ILE B 1 43 ? 2.748 16.656 7.891 1 96.38 43 ILE B N 1
ATOM 1636 C CA . ILE B 1 43 ? 3.971 17.062 8.57 1 96.38 43 ILE B CA 1
ATOM 1637 C C . ILE B 1 43 ? 4.512 18.344 7.941 1 96.38 43 ILE B C 1
ATOM 1639 O O . ILE B 1 43 ? 5.07 18.312 6.844 1 96.38 43 ILE B O 1
ATOM 1643 N N . PRO B 1 44 ? 4.363 19.422 8.68 1 92.75 44 PRO B N 1
ATOM 1644 C CA . PRO B 1 44 ? 4.855 20.688 8.133 1 92.75 44 PRO B CA 1
ATOM 1645 C C . PRO B 1 44 ? 6.375 20.719 7.973 1 92.75 44 PRO B C 1
ATOM 1647 O O . PRO B 1 44 ? 7.082 19.953 8.641 1 92.75 44 PRO B O 1
ATOM 1650 N N . GLU B 1 45 ? 6.82 21.594 7.023 1 83.5 45 GLU B N 1
ATOM 1651 C CA . GLU B 1 45 ? 8.258 21.781 6.867 1 83.5 45 GLU B CA 1
ATOM 1652 C C . GLU B 1 45 ? 8.898 22.25 8.172 1 83.5 45 GLU B C 1
ATOM 1654 O O . GL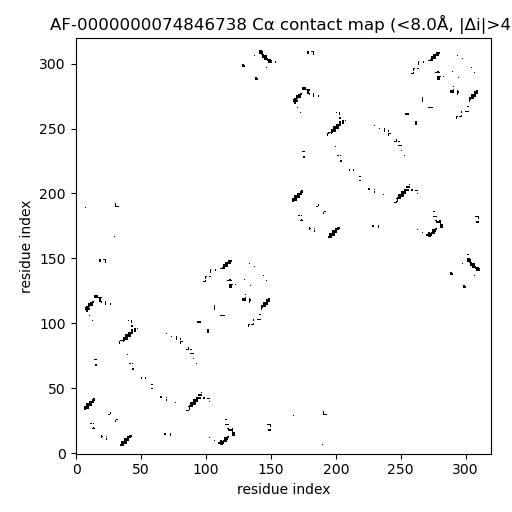U B 1 45 ? 8.336 23.094 8.875 1 83.5 45 GLU B O 1
ATOM 1659 N N . TYR B 1 46 ? 10.023 21.578 8.43 1 75.31 46 TYR B N 1
ATOM 1660 C CA . TYR B 1 46 ? 10.75 21.953 9.648 1 75.31 46 TYR B CA 1
ATOM 1661 C C . TYR B 1 46 ? 11.859 22.938 9.344 1 75.31 46 TYR B C 1
ATOM 1663 O O . TYR B 1 46 ? 12.719 22.688 8.492 1 75.31 46 TYR B O 1
ATOM 1671 N N . TRP B 1 47 ? 11.836 24.094 9.938 1 70.56 47 TRP B N 1
ATOM 1672 C CA . TRP B 1 47 ? 12.805 25.156 9.688 1 70.56 47 TRP B CA 1
ATOM 1673 C C . TRP B 1 47 ? 13.797 25.281 10.836 1 70.56 47 TRP B C 1
ATOM 1675 O O . TRP B 1 47 ? 14.547 26.25 10.922 1 70.56 47 TRP B O 1
ATOM 1685 N N . GLY B 1 48 ? 13.766 24.297 11.727 1 66.62 48 GLY B N 1
ATOM 1686 C CA . GLY B 1 48 ? 14.578 24.406 12.93 1 66.62 48 GLY B CA 1
ATOM 1687 C C . GLY B 1 48 ? 16.062 24.578 12.641 1 66.62 48 GLY B C 1
ATOM 1688 O O . GLY B 1 48 ? 16.734 25.391 13.289 1 66.62 48 GLY B O 1
ATOM 1689 N N . ASP B 1 49 ? 16.516 23.906 11.664 1 68.62 49 ASP B N 1
ATOM 1690 C CA . ASP B 1 49 ? 17.938 23.969 11.398 1 68.62 49 ASP B CA 1
ATOM 1691 C C . ASP B 1 49 ? 18.328 25.312 10.789 1 68.62 49 ASP B C 1
ATOM 1693 O O . ASP B 1 49 ? 19.438 25.797 10.977 1 68.62 49 ASP B O 1
ATOM 1697 N N . VAL B 1 50 ? 17.406 26.016 10.156 1 70.94 50 VAL B N 1
ATOM 1698 C CA . VAL B 1 50 ? 17.766 27.25 9.461 1 70.94 50 VAL B CA 1
ATOM 1699 C C . VAL B 1 50 ? 17.312 28.453 10.289 1 70.94 50 VAL B C 1
ATOM 1701 O O . VAL B 1 50 ? 17.734 29.594 10.031 1 70.94 50 VAL B O 1
ATOM 1704 N N . ALA B 1 51 ? 16.594 28.25 11.32 1 71.94 51 ALA B N 1
ATOM 1705 C CA . ALA B 1 51 ? 16.031 29.312 12.148 1 71.94 51 ALA B CA 1
ATOM 1706 C C . ALA B 1 51 ? 17.141 30.141 12.797 1 71.94 51 ALA B C 1
ATOM 1708 O O . ALA B 1 51 ? 16.969 31.359 13 1 71.94 51 ALA B O 1
ATOM 1709 N N . ARG B 1 52 ? 18.266 29.5 12.906 1 76.88 52 ARG B N 1
ATOM 1710 C CA . ARG B 1 52 ? 19.344 30.172 13.617 1 76.88 52 ARG B CA 1
ATOM 1711 C C . ARG B 1 52 ? 19.984 31.25 12.742 1 76.88 52 ARG B C 1
ATOM 1713 O O . ARG B 1 52 ? 20.562 32.219 13.258 1 76.88 52 ARG B O 1
ATOM 1720 N N . ILE B 1 53 ? 19.797 31.094 11.484 1 82.44 53 ILE B N 1
ATOM 1721 C CA . ILE B 1 53 ? 20.484 32.031 10.594 1 82.44 53 ILE B CA 1
ATOM 1722 C C . ILE B 1 53 ? 19.469 33 10 1 82.44 53 ILE B C 1
ATOM 1724 O O . ILE B 1 53 ? 19.812 33.844 9.18 1 82.44 53 ILE B O 1
ATOM 1728 N N . MET B 1 54 ? 18.234 32.875 10.445 1 81.75 54 MET 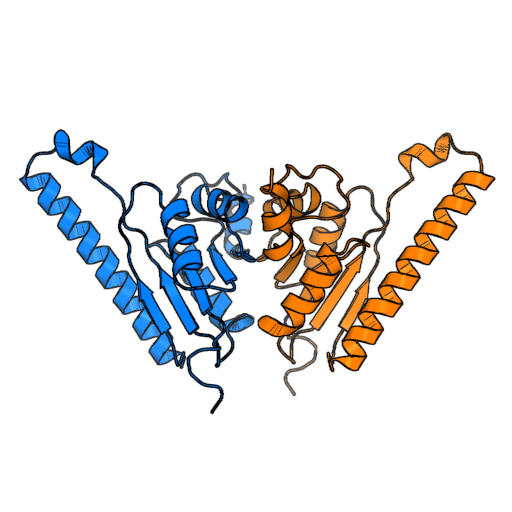B N 1
ATOM 1729 C CA . MET B 1 54 ? 17.188 33.719 9.898 1 81.75 54 MET B CA 1
ATOM 1730 C C . MET B 1 54 ? 16.875 34.906 10.844 1 81.75 54 MET B C 1
ATOM 1732 O O . MET B 1 54 ? 17.031 34.781 12.055 1 81.75 54 MET B O 1
ATOM 1736 N N . THR B 1 55 ? 16.531 35.969 10.195 1 88.44 55 THR B N 1
ATOM 1737 C CA . THR B 1 55 ? 16.047 37.094 11.008 1 88.44 55 THR B CA 1
ATOM 1738 C C . THR B 1 55 ? 14.742 36.719 11.703 1 88.44 55 THR B C 1
ATOM 1740 O O . THR B 1 55 ? 13.992 35.875 11.219 1 88.44 55 THR B O 1
ATOM 1743 N N . PRO B 1 56 ? 14.523 37.312 12.805 1 86.81 56 PRO B N 1
ATOM 1744 C CA . PRO B 1 56 ? 13.258 37.062 13.492 1 86.81 56 PRO B CA 1
ATOM 1745 C C . PRO B 1 56 ? 12.039 37.312 12.602 1 86.81 56 PRO B C 1
ATOM 1747 O O . PRO B 1 56 ? 11.055 36.594 12.68 1 86.81 56 PRO B O 1
ATOM 1750 N N . ALA B 1 57 ? 12.109 38.312 11.836 1 89.31 57 ALA B N 1
ATOM 1751 C CA . ALA B 1 57 ? 11.008 38.656 10.93 1 89.31 57 ALA B CA 1
ATOM 1752 C C . ALA B 1 57 ? 10.789 37.531 9.906 1 89.31 57 ALA B C 1
ATOM 1754 O O . ALA B 1 57 ? 9.648 37.156 9.641 1 89.31 57 ALA B O 1
ATOM 1755 N N . LYS B 1 58 ? 11.773 37.031 9.352 1 88 58 LYS B N 1
ATOM 1756 C CA . LYS B 1 58 ? 11.68 35.969 8.367 1 88 58 LYS B CA 1
ATOM 1757 C C . LYS B 1 58 ? 11.18 34.656 9.008 1 88 58 LYS B C 1
ATOM 1759 O O . LYS B 1 58 ? 10.391 33.938 8.398 1 88 58 LYS B O 1
ATOM 1764 N N . LEU B 1 59 ? 11.633 34.438 10.195 1 85.38 59 LEU B N 1
ATOM 1765 C CA . LEU B 1 59 ? 11.188 33.25 10.922 1 85.38 59 LEU B CA 1
ATOM 1766 C C . LEU B 1 59 ? 9.688 33.312 11.203 1 85.38 59 LEU B C 1
ATOM 1768 O O . LEU B 1 59 ? 8.984 32.312 11.062 1 85.38 59 LEU B O 1
ATOM 1772 N N . HIS B 1 60 ? 9.281 34.469 11.602 1 88.19 60 HIS B N 1
ATOM 1773 C CA . HIS B 1 60 ? 7.863 34.688 11.859 1 88.19 60 HIS B CA 1
ATOM 1774 C C . HIS B 1 60 ? 7.039 34.5 10.594 1 88.19 60 HIS B C 1
ATOM 1776 O O . HIS B 1 60 ? 5.988 33.844 10.625 1 88.19 60 HIS B O 1
ATOM 1782 N N . GLU B 1 61 ? 7.496 35 9.508 1 89.56 61 GLU B N 1
ATOM 1783 C CA . GLU B 1 61 ? 6.824 34.844 8.219 1 89.56 61 GLU B CA 1
ATOM 1784 C C . GLU B 1 61 ? 6.707 33.406 7.809 1 89.56 61 GLU B C 1
ATOM 1786 O O . GLU B 1 61 ? 5.645 32.938 7.371 1 89.56 61 GLU B O 1
ATOM 1791 N N . MET B 1 62 ? 7.738 32.719 7.984 1 87.31 62 MET B N 1
ATOM 1792 C CA . MET B 1 62 ? 7.762 31.297 7.602 1 87.31 62 MET B CA 1
ATOM 1793 C C . MET B 1 62 ? 6.844 30.469 8.5 1 87.31 62 MET B C 1
ATOM 1795 O O . MET B 1 62 ? 6.145 29.578 8.023 1 87.31 62 MET B O 1
ATOM 1799 N N . THR B 1 63 ? 6.887 30.766 9.75 1 87.38 63 THR B N 1
ATOM 1800 C CA . THR B 1 63 ? 6.035 30.078 10.711 1 87.38 63 THR B CA 1
ATOM 1801 C C . THR B 1 63 ? 4.559 30.312 10.406 1 87.38 63 THR B C 1
ATOM 1803 O O . THR B 1 63 ? 3.748 29.391 10.438 1 87.38 63 THR B O 1
ATOM 1806 N N . GLU B 1 64 ? 4.258 31.562 10.086 1 91.62 64 GLU B N 1
ATOM 1807 C CA . GLU B 1 64 ? 2.881 31.906 9.766 1 91.62 64 GLU B CA 1
ATOM 1808 C C . GLU B 1 64 ? 2.426 31.234 8.477 1 91.62 64 GLU B C 1
ATOM 1810 O O . GLU B 1 64 ? 1.286 30.781 8.375 1 91.62 64 GLU B O 1
ATOM 1815 N N . MET B 1 65 ? 3.307 31.203 7.531 1 91.5 65 MET B N 1
ATOM 1816 C CA . MET B 1 65 ? 2.994 30.547 6.266 1 91.5 65 MET B CA 1
ATOM 1817 C C . MET B 1 65 ? 2.723 29.062 6.477 1 91.5 65 MET B C 1
ATOM 1819 O O . MET B 1 65 ? 1.761 28.531 5.93 1 91.5 65 MET B O 1
ATOM 1823 N N . THR B 1 66 ? 3.545 28.484 7.246 1 91.56 66 THR B N 1
ATOM 1824 C CA . THR B 1 66 ? 3.391 27.062 7.543 1 91.56 66 THR B CA 1
ATOM 1825 C C . THR B 1 66 ? 2.072 26.812 8.266 1 91.56 66 THR B C 1
ATOM 1827 O O . THR B 1 66 ? 1.363 25.844 7.953 1 91.56 66 THR B O 1
ATOM 1830 N N . ARG B 1 67 ? 1.779 27.625 9.203 1 93 67 ARG B N 1
ATOM 1831 C CA . ARG B 1 67 ? 0.526 27.516 9.945 1 93 67 ARG B CA 1
ATOM 1832 C C . ARG B 1 67 ? -0.673 27.672 9.016 1 93 67 ARG B C 1
ATOM 1834 O O . ARG B 1 67 ? -1.643 26.906 9.117 1 93 67 ARG B O 1
ATOM 1841 N N . HIS B 1 68 ? -0.583 28.625 8.133 1 95.38 68 HIS B N 1
ATOM 1842 C CA . HIS B 1 68 ? -1.666 28.859 7.184 1 95.38 68 HIS B CA 1
ATOM 1843 C C . HIS B 1 68 ? -1.877 27.672 6.266 1 95.38 68 HIS B C 1
ATOM 1845 O O . HIS B 1 68 ? -3.014 27.25 6.039 1 95.38 68 HIS B O 1
ATOM 1851 N N . ILE B 1 69 ? -0.839 27.125 5.809 1 94.75 69 ILE B N 1
ATOM 1852 C CA . ILE B 1 69 ? -0.906 25.953 4.934 1 94.75 69 ILE B CA 1
ATOM 1853 C C . ILE B 1 69 ? -1.549 24.797 5.676 1 94.75 69 ILE B C 1
ATOM 1855 O O . ILE B 1 69 ? -2.439 24.125 5.145 1 94.75 69 ILE B O 1
ATOM 1859 N N . THR B 1 70 ? -1.104 24.562 6.883 1 96.62 70 THR B N 1
ATOM 1860 C CA . THR B 1 70 ? -1.629 23.469 7.691 1 96.62 70 THR B CA 1
ATOM 1861 C C . THR B 1 70 ? -3.127 23.641 7.926 1 96.62 70 THR B C 1
ATOM 1863 O O . THR B 1 70 ? -3.895 22.688 7.793 1 96.62 70 THR B O 1
ATOM 1866 N N . GLU B 1 71 ? -3.498 24.875 8.227 1 97.56 71 GLU B N 1
ATOM 1867 C CA . GLU B 1 71 ? -4.91 25.156 8.484 1 97.56 71 GLU B CA 1
ATOM 1868 C C . GLU B 1 71 ? -5.746 24.953 7.219 1 97.56 71 GLU B C 1
ATOM 1870 O O . GLU B 1 71 ? -6.867 24.453 7.281 1 97.56 71 GLU B O 1
ATOM 1875 N N . LYS B 1 72 ? -5.227 25.375 6.129 1 97.88 72 LYS B N 1
ATOM 1876 C CA . LYS B 1 72 ? -5.914 25.188 4.852 1 97.88 72 LYS B CA 1
ATOM 1877 C C . LYS B 1 72 ? -6.102 23.703 4.535 1 97.88 72 LYS B C 1
ATOM 1879 O O . LYS B 1 72 ? -7.18 23.297 4.102 1 97.88 72 LYS B O 1
ATOM 1884 N N . LEU B 1 73 ? -5.078 22.922 4.746 1 98.12 73 LEU B N 1
ATOM 1885 C CA . LEU B 1 73 ? -5.16 21.484 4.512 1 98.12 73 LEU B CA 1
ATOM 1886 C C . LEU B 1 73 ? -6.18 20.844 5.441 1 98.12 73 LEU B C 1
ATOM 1888 O O . LEU B 1 73 ? -6.996 20.031 5.004 1 98.12 73 LEU B O 1
ATOM 1892 N N . LYS B 1 74 ? -6.09 21.203 6.691 1 98.5 74 LYS B N 1
ATOM 1893 C CA . LYS B 1 74 ? -7.039 20.688 7.672 1 98.5 74 LYS B CA 1
ATOM 1894 C C . LYS B 1 74 ? -8.477 20.953 7.246 1 98.5 74 LYS B C 1
ATOM 1896 O O . LYS B 1 74 ? -9.305 20.031 7.199 1 98.5 74 LYS B O 1
ATOM 1901 N N . THR B 1 75 ? -8.727 22.219 6.922 1 98.56 75 THR B N 1
ATOM 1902 C CA . THR B 1 75 ? -10.078 22.594 6.52 1 98.56 75 THR B CA 1
ATOM 1903 C C . THR B 1 75 ? -10.516 21.828 5.277 1 98.56 75 THR B C 1
ATOM 1905 O O . THR B 1 75 ? -11.609 21.266 5.242 1 98.56 75 THR B O 1
ATOM 1908 N N . PHE B 1 76 ? -9.68 21.781 4.297 1 98.44 76 PHE B N 1
ATOM 1909 C CA . PHE B 1 76 ? -9.984 21.141 3.023 1 98.44 76 PHE B CA 1
ATOM 1910 C C . PHE B 1 76 ? -10.344 19.672 3.234 1 98.44 76 PHE B C 1
ATOM 1912 O O . PHE B 1 76 ? -11.414 19.219 2.811 1 98.44 76 PHE B O 1
ATOM 1919 N N . TYR B 1 77 ? -9.531 18.891 3.916 1 98.56 77 TYR B N 1
ATOM 1920 C CA . TYR B 1 77 ? -9.703 17.453 4.031 1 98.56 77 TYR B CA 1
ATOM 1921 C C . TYR B 1 77 ? -10.836 17.125 5 1 98.56 77 TYR B C 1
ATOM 1923 O O . TYR B 1 77 ? -11.586 16.172 4.781 1 98.56 77 TYR B O 1
ATOM 1931 N N . MET B 1 78 ? -10.977 17.938 6.082 1 98.5 78 MET B N 1
ATOM 1932 C CA . MET B 1 78 ? -12.047 17.672 7.031 1 98.5 78 MET B CA 1
ATOM 1933 C C . MET B 1 78 ? -13.406 17.984 6.422 1 98.5 78 MET B C 1
ATOM 1935 O O . MET B 1 78 ? -14.375 17.266 6.652 1 98.5 78 MET B O 1
ATOM 1939 N N . GLU B 1 79 ? -13.477 19.047 5.641 1 98.31 79 GLU B N 1
ATOM 1940 C CA . GLU B 1 79 ? -14.719 19.359 4.938 1 98.31 79 GLU B CA 1
ATOM 1941 C C . GLU B 1 79 ? -15.055 18.281 3.908 1 98.31 79 GLU B C 1
ATOM 1943 O O . GLU B 1 79 ? -16.219 17.922 3.74 1 98.31 79 GLU B O 1
ATOM 1948 N N . ALA B 1 80 ? -14.047 17.875 3.223 1 97.94 80 ALA B N 1
ATOM 1949 C CA . ALA B 1 80 ? -14.258 16.797 2.254 1 97.94 80 ALA B CA 1
ATOM 1950 C C . ALA B 1 80 ? -14.781 15.531 2.934 1 97.94 80 ALA B C 1
ATOM 1952 O O . ALA B 1 80 ? -15.703 14.883 2.428 1 97.94 80 ALA B O 1
ATOM 1953 N N . CYS B 1 81 ? -14.203 15.195 4.105 1 98.19 81 CYS B N 1
ATOM 1954 C CA . CYS B 1 81 ? -14.664 14.039 4.867 1 98.19 81 CYS B CA 1
ATOM 1955 C C . CYS B 1 81 ? -16.125 14.195 5.254 1 98.19 81 CYS B C 1
ATOM 1957 O O . CYS B 1 81 ? -16.906 13.258 5.129 1 98.19 81 CYS B O 1
ATOM 1959 N N . ALA B 1 82 ? -16.469 15.398 5.68 1 97.38 82 ALA B N 1
ATOM 1960 C CA . ALA B 1 82 ? -17.844 15.672 6.074 1 97.38 82 ALA B CA 1
ATOM 1961 C C . ALA B 1 82 ? -18.797 15.531 4.883 1 97.38 82 ALA B C 1
ATOM 1963 O O . ALA B 1 82 ? -19.844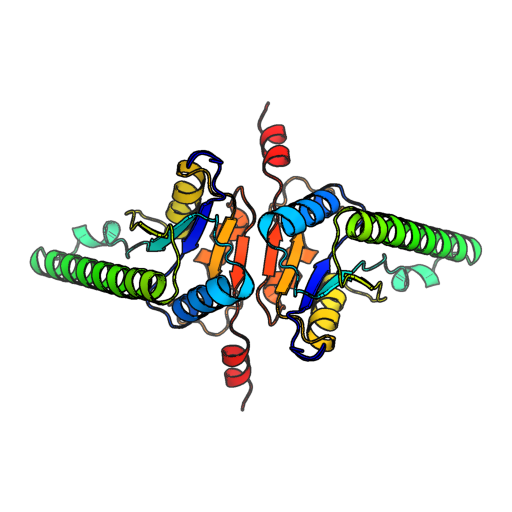 14.883 4.984 1 97.38 82 ALA B O 1
ATOM 1964 N N . ARG B 1 83 ? -18.375 16.016 3.795 1 97.12 83 ARG B N 1
ATOM 1965 C CA . ARG B 1 83 ? -19.188 15.992 2.582 1 97.12 83 ARG B CA 1
ATOM 1966 C C . ARG B 1 83 ? -19.375 14.57 2.074 1 97.12 83 ARG B C 1
ATOM 1968 O O . ARG B 1 83 ? -20.438 14.219 1.572 1 97.12 83 ARG B O 1
ATOM 1975 N N . LEU B 1 84 ? -18.359 13.805 2.297 1 95.94 84 LEU B N 1
ATOM 1976 C CA . LEU B 1 84 ? -18.375 12.461 1.739 1 95.94 84 LEU B CA 1
ATOM 1977 C C . LEU B 1 84 ? -18.875 11.453 2.768 1 95.94 84 LEU B C 1
ATOM 1979 O O . LEU B 1 84 ? -18.906 10.25 2.5 1 95.94 84 LEU B O 1
ATOM 1983 N N . GLY B 1 85 ? -19.172 11.891 3.973 1 94.94 85 GLY B N 1
ATOM 1984 C CA . GLY B 1 85 ? -19.828 11.062 4.973 1 94.94 85 GLY B CA 1
ATOM 1985 C C . GLY B 1 85 ? -18.875 10.211 5.77 1 94.94 85 GLY B C 1
ATOM 1986 O O . GLY B 1 85 ? -19.234 9.133 6.254 1 94.94 85 GLY B O 1
ATOM 1987 N N . VAL B 1 86 ? -17.609 10.602 5.824 1 96.56 86 VAL B N 1
ATOM 1988 C CA . VAL B 1 86 ? -16.656 9.891 6.676 1 96.56 86 VAL B CA 1
ATOM 1989 C C . VAL B 1 86 ? -16.969 10.172 8.141 1 96.56 86 VAL B C 1
ATOM 1991 O O . VAL B 1 86 ? -16.844 11.305 8.609 1 96.56 86 VAL B O 1
ATOM 1994 N N . LYS B 1 87 ? -17.344 9.219 8.906 1 92.69 87 LYS B N 1
ATOM 1995 C CA . LYS B 1 87 ? -17.922 9.367 10.234 1 92.69 87 LYS B CA 1
ATOM 1996 C C . LYS B 1 87 ? -16.828 9.695 11.266 1 92.69 87 LYS B C 1
ATOM 1998 O O . LYS B 1 87 ? -17.078 10.461 12.203 1 92.69 87 LYS B O 1
ATOM 2003 N N . ASP B 1 88 ? -15.734 9.078 11.18 1 96.12 88 ASP B N 1
ATOM 2004 C CA . ASP B 1 88 ? -14.68 9.219 12.172 1 96.12 88 ASP B CA 1
ATOM 2005 C C . ASP B 1 88 ? -13.359 9.617 11.516 1 96.12 88 ASP B C 1
ATOM 2007 O O . ASP B 1 88 ? -12.516 8.758 11.227 1 96.12 88 ASP B O 1
ATOM 2011 N N . ALA B 1 89 ? -13.242 10.883 11.273 1 98.12 89 ALA B N 1
ATOM 2012 C CA . ALA B 1 89 ? -12.023 11.453 10.688 1 98.12 89 ALA B CA 1
ATOM 2013 C C . ALA B 1 89 ? -11.375 12.453 11.641 1 98.12 89 ALA B C 1
ATOM 2015 O O . ALA B 1 89 ? -12.07 13.219 12.312 1 98.12 89 ALA B O 1
ATOM 2016 N N . ARG B 1 90 ? -10.07 12.406 11.664 1 98.25 90 ARG B N 1
ATOM 2017 C CA . ARG B 1 90 ? -9.289 13.375 12.438 1 98.25 90 ARG B CA 1
ATOM 2018 C C . ARG B 1 90 ? -8.109 13.891 11.625 1 98.25 90 ARG B C 1
ATOM 2020 O O . ARG B 1 90 ? -7.652 13.234 10.68 1 98.25 90 ARG B O 1
ATOM 2027 N N . PHE B 1 91 ? -7.715 15.086 12 1 98.62 91 PHE B N 1
ATOM 2028 C CA . PHE B 1 91 ? -6.555 15.703 11.375 1 98.62 91 PHE B CA 1
ATOM 2029 C C . PHE B 1 91 ? -5.457 15.953 12.398 1 98.62 91 PHE B C 1
ATOM 2031 O O . PHE B 1 91 ? -5.73 16.422 13.508 1 98.62 91 PHE B O 1
ATOM 2038 N N . ALA B 1 92 ? -4.242 15.531 12.062 1 98.38 92 ALA B N 1
ATOM 2039 C CA . ALA B 1 92 ? -3.086 15.758 12.93 1 98.38 92 ALA B CA 1
ATOM 2040 C C . ALA B 1 92 ? -1.935 16.391 12.148 1 98.38 92 ALA B C 1
ATOM 2042 O O . ALA B 1 92 ? -1.748 16.094 10.961 1 98.38 92 ALA B O 1
ATOM 2043 N N . SER B 1 93 ? -1.17 17.219 12.805 1 97.44 93 SER B N 1
ATOM 2044 C CA . SER B 1 93 ? -0.011 17.859 12.203 1 97.44 93 SER B CA 1
ATOM 2045 C C . SER B 1 93 ? 1.159 17.922 13.18 1 97.44 93 SER B C 1
ATOM 2047 O O . SER B 1 93 ? 1.542 19.016 13.625 1 97.44 93 SER B O 1
ATOM 2049 N N . PRO B 1 94 ? 1.738 16.797 13.469 1 95.12 94 PRO B N 1
ATOM 2050 C CA . PRO B 1 94 ? 2.896 16.828 14.359 1 95.12 94 PRO B CA 1
ATOM 2051 C C . PRO B 1 94 ? 4.102 17.531 13.758 1 95.12 94 PRO B C 1
ATOM 2053 O O . PRO B 1 94 ? 4.234 17.594 12.531 1 95.12 94 PRO B O 1
ATOM 2056 N N . HIS B 1 95 ? 4.871 18.078 14.656 1 87.31 95 HIS B N 1
ATOM 2057 C CA . HIS B 1 95 ? 6.125 18.703 14.266 1 87.31 95 HIS B CA 1
ATOM 2058 C C . HIS B 1 95 ? 7.305 17.766 14.453 1 87.31 95 HIS B C 1
ATOM 2060 O O . HIS B 1 95 ? 7.324 16.969 15.398 1 87.31 95 HIS B O 1
ATOM 2066 N N . GLY B 1 96 ? 8.188 17.844 13.43 1 82.94 96 GLY B N 1
ATOM 2067 C CA . GLY B 1 96 ? 9.391 17.031 13.539 1 82.94 96 GLY B CA 1
ATOM 2068 C C . GLY B 1 96 ? 10.375 17.266 12.406 1 82.94 96 GLY B C 1
ATOM 2069 O O . GLY B 1 96 ? 10.078 18 11.461 1 82.94 96 GLY B O 1
ATOM 2070 N N . HIS B 1 97 ? 11.547 16.641 12.633 1 80.62 97 HIS B N 1
ATOM 2071 C CA . HIS B 1 97 ? 12.641 16.875 11.695 1 80.62 97 HIS B CA 1
ATOM 2072 C C . HIS B 1 97 ? 12.422 16.109 10.391 1 80.62 97 HIS B C 1
ATOM 2074 O O . HIS B 1 97 ? 12.516 16.688 9.312 1 80.62 97 HIS B O 1
ATOM 2080 N N . GLU B 1 98 ? 12.094 14.789 10.508 1 90.69 98 GLU B N 1
ATOM 2081 C CA . GLU B 1 98 ? 11.906 14.008 9.297 1 90.69 98 GLU B CA 1
ATOM 2082 C C . GLU B 1 98 ? 10.445 13.609 9.109 1 90.69 98 GLU B C 1
ATOM 2084 O O . GLU B 1 98 ? 9.844 13.016 10.008 1 90.69 98 GLU B O 1
ATOM 2089 N N . GLN B 1 99 ? 9.93 13.914 7.977 1 94.12 99 GLN B N 1
ATOM 2090 C CA . GLN B 1 99 ? 8.508 13.719 7.691 1 94.12 99 GLN B CA 1
ATOM 2091 C C . GLN B 1 99 ? 8.117 12.25 7.836 1 94.12 99 GLN B C 1
ATOM 2093 O O . GLN B 1 99 ? 7.145 11.922 8.516 1 94.12 99 GLN B O 1
ATOM 2098 N N . TRP B 1 100 ? 8.891 11.336 7.223 1 95.81 100 TRP B N 1
ATOM 2099 C CA . TRP B 1 100 ? 8.555 9.914 7.262 1 95.81 100 TRP B CA 1
ATOM 2100 C C . TRP B 1 100 ? 8.555 9.398 8.695 1 95.81 100 TRP B C 1
ATOM 2102 O O . TRP B 1 100 ? 7.719 8.562 9.055 1 95.81 100 TRP B O 1
ATOM 2112 N N . HIS B 1 101 ? 9.492 9.883 9.531 1 96.94 101 HIS B N 1
ATOM 2113 C CA . HIS B 1 101 ? 9.602 9.445 10.922 1 96.94 101 HIS B CA 1
ATOM 2114 C C . HIS B 1 101 ? 8.359 9.812 11.719 1 96.94 101 HIS B C 1
ATOM 2116 O O . HIS B 1 101 ? 7.844 9 12.492 1 96.94 101 HIS B O 1
ATOM 2122 N N . GLU B 1 102 ? 7.914 11.016 11.5 1 97.38 102 GLU B N 1
ATOM 2123 C CA . GLU B 1 102 ? 6.727 11.484 12.211 1 97.38 102 GLU B CA 1
ATOM 2124 C C . GLU B 1 102 ? 5.484 10.711 11.781 1 97.38 102 GLU B C 1
ATOM 2126 O O . GLU B 1 102 ? 4.594 10.461 12.594 1 97.38 102 GLU B O 1
ATOM 2131 N N . ILE B 1 103 ? 5.402 10.312 10.531 1 98.19 103 ILE B N 1
ATOM 2132 C CA . ILE B 1 103 ? 4.277 9.539 10.023 1 98.19 103 ILE B CA 1
ATOM 2133 C C . ILE B 1 103 ? 4.254 8.164 10.688 1 98.19 103 ILE B C 1
ATOM 2135 O O . ILE B 1 103 ? 3.223 7.738 11.211 1 98.19 103 ILE B O 1
ATOM 2139 N N . VAL B 1 104 ? 5.387 7.5 10.734 1 97.75 104 VAL B N 1
ATOM 2140 C CA . VAL B 1 104 ? 5.488 6.156 11.289 1 97.75 104 VAL B CA 1
ATOM 2141 C C . VAL B 1 104 ? 5.266 6.207 12.805 1 97.75 104 VAL B C 1
ATOM 2143 O O . VAL B 1 104 ? 4.531 5.383 13.352 1 97.75 104 VAL B O 1
ATOM 2146 N N . LYS B 1 105 ? 5.867 7.203 13.445 1 97.69 105 LYS B N 1
ATOM 2147 C CA . LYS B 1 105 ? 5.703 7.371 14.883 1 97.69 105 LYS B CA 1
ATOM 2148 C C . LYS B 1 105 ? 4.234 7.594 15.25 1 97.69 105 LYS B C 1
ATOM 2150 O O . LYS B 1 105 ? 3.736 7.016 16.219 1 97.69 105 LYS B O 1
ATOM 2155 N N . TYR B 1 106 ? 3.605 8.422 14.508 1 97.62 106 TYR B N 1
ATOM 2156 C CA . TYR B 1 106 ? 2.189 8.688 14.742 1 97.62 106 TYR B CA 1
ATOM 2157 C C . TYR B 1 106 ? 1.363 7.414 14.578 1 97.62 106 TYR B C 1
ATOM 2159 O O . TYR B 1 106 ? 0.495 7.121 15.406 1 97.62 106 TYR B O 1
ATOM 2167 N N . ALA B 1 107 ? 1.598 6.676 13.5 1 97.62 107 ALA B N 1
ATOM 2168 C CA . ALA B 1 107 ? 0.878 5.43 13.258 1 97.62 107 ALA B CA 1
ATOM 2169 C C . ALA B 1 107 ? 1.05 4.461 14.43 1 97.62 107 ALA B C 1
ATOM 2171 O O . ALA B 1 107 ? 0.082 3.846 14.875 1 97.62 107 ALA B O 1
ATOM 2172 N N . GLU B 1 108 ? 2.246 4.359 14.93 1 96.62 108 GLU B N 1
ATOM 2173 C CA . GLU B 1 108 ? 2.533 3.486 16.062 1 96.62 108 GLU B CA 1
ATOM 2174 C C . GLU B 1 108 ? 1.802 3.951 17.312 1 96.62 108 GLU B C 1
ATOM 2176 O O . GLU B 1 108 ? 1.165 3.15 18 1 96.62 108 GLU B O 1
ATOM 2181 N N . LYS B 1 109 ? 1.923 5.191 17.562 1 97.06 109 LYS B N 1
ATOM 2182 C CA . LYS B 1 109 ? 1.319 5.77 18.766 1 97.06 109 LYS B CA 1
ATOM 2183 C C . LYS B 1 109 ? -0.193 5.559 18.766 1 97.06 109 LYS B C 1
ATOM 2185 O O . LYS B 1 109 ? -0.779 5.277 19.812 1 97.06 109 LYS B O 1
ATOM 2190 N N . MET B 1 110 ? -0.825 5.68 17.625 1 97.06 110 MET B N 1
ATOM 2191 C CA . MET B 1 110 ? -2.281 5.621 17.531 1 97.06 110 MET B CA 1
ATOM 2192 C C . MET B 1 110 ? -2.76 4.18 17.391 1 97.06 110 MET B C 1
ATOM 2194 O O . MET B 1 110 ? -3.963 3.914 17.406 1 97.06 110 MET B O 1
ATOM 2198 N N . GLY B 1 111 ? -1.769 3.242 17.156 1 96.69 111 GLY B N 1
ATOM 2199 C CA . GLY B 1 111 ? -2.158 1.864 16.906 1 96.69 111 GLY B CA 1
ATOM 2200 C C . GLY B 1 111 ? -2.809 1.662 15.555 1 96.69 111 GLY B C 1
ATOM 2201 O O . GLY B 1 111 ? -3.781 0.915 15.43 1 96.69 111 GLY B O 1
ATOM 2202 N N . ALA B 1 112 ? -2.338 2.346 14.539 1 97.5 112 ALA B N 1
ATOM 2203 C CA . ALA B 1 112 ? -2.885 2.24 13.195 1 97.5 112 ALA B CA 1
ATOM 2204 C C . ALA B 1 112 ? -2.648 0.849 12.609 1 97.5 112 ALA B C 1
ATOM 2206 O O . ALA B 1 112 ? -1.613 0.231 12.867 1 97.5 112 ALA B O 1
ATOM 2207 N N . GLY B 1 113 ? -3.602 0.417 11.812 1 97.25 113 GLY B N 1
ATOM 2208 C CA . GLY B 1 113 ? -3.457 -0.852 11.117 1 97.25 113 GLY B CA 1
ATOM 2209 C C . GLY B 1 113 ? -3.043 -0.693 9.664 1 97.25 113 GLY B C 1
ATOM 2210 O O . GLY B 1 113 ? -2.74 -1.679 8.992 1 97.25 113 GLY B O 1
ATOM 2211 N N . LEU B 1 114 ? -2.988 0.557 9.219 1 98.06 114 LEU B N 1
ATOM 2212 C CA . LEU B 1 114 ? -2.703 0.85 7.816 1 98.06 114 LEU B CA 1
ATOM 2213 C C . LEU B 1 114 ? -2.186 2.275 7.652 1 98.06 114 LEU B C 1
ATOM 2215 O O . LEU B 1 114 ? -2.705 3.203 8.273 1 98.06 114 LEU B O 1
ATOM 2219 N N . ILE B 1 115 ? -1.162 2.439 6.879 1 98.62 115 ILE B N 1
ATOM 2220 C CA . ILE B 1 115 ? -0.73 3.756 6.422 1 98.62 115 ILE B CA 1
ATOM 2221 C C . ILE B 1 115 ? -1.009 3.902 4.93 1 98.62 115 ILE B C 1
ATOM 2223 O O . ILE B 1 115 ? -0.759 2.979 4.152 1 98.62 115 ILE B O 1
ATOM 2227 N N . VAL B 1 116 ? -1.555 5.016 4.496 1 98.88 116 VAL B N 1
ATOM 2228 C CA . VAL B 1 116 ? -1.803 5.363 3.102 1 98.88 116 VAL B CA 1
ATOM 2229 C C . VAL B 1 116 ? -1.002 6.609 2.73 1 98.88 116 VAL B C 1
ATOM 2231 O O . VAL B 1 116 ? -1.07 7.629 3.422 1 98.88 116 VAL B O 1
ATOM 2234 N N . ILE B 1 117 ? -0.239 6.543 1.634 1 98.38 117 ILE B N 1
ATOM 2235 C CA . ILE B 1 117 ? 0.628 7.648 1.243 1 98.38 117 ILE B CA 1
ATOM 2236 C C . ILE B 1 117 ? 0.78 7.676 -0.276 1 98.38 117 ILE B C 1
ATOM 2238 O O . ILE B 1 117 ? 0.72 6.633 -0.93 1 98.38 117 ILE B O 1
ATOM 2242 N N . GLY B 1 118 ? 0.901 8.844 -0.835 1 96.88 118 GLY B N 1
ATOM 2243 C CA . GLY B 1 118 ? 1.191 8.961 -2.256 1 96.88 118 GLY B CA 1
ATOM 2244 C C . GLY B 1 118 ? 2.613 8.562 -2.607 1 96.88 118 GLY B C 1
ATOM 2245 O O . GLY B 1 118 ? 3.531 8.75 -1.808 1 96.88 118 GLY B O 1
ATOM 2246 N N . SER B 1 119 ? 2.824 8.125 -3.811 1 94 119 SER B N 1
ATOM 2247 C CA . SER B 1 119 ? 4.156 7.758 -4.273 1 94 119 SER B CA 1
ATOM 2248 C C . SER B 1 119 ? 5.027 8.992 -4.5 1 94 119 SER B C 1
ATOM 2250 O O . SER B 1 119 ? 6.258 8.898 -4.492 1 94 119 SER B O 1
ATOM 2252 N N . ARG B 1 120 ? 4.266 10.109 -4.777 1 90.12 120 ARG B N 1
ATOM 2253 C CA . ARG B 1 120 ? 4.941 11.383 -5.016 1 90.12 120 ARG B CA 1
ATOM 2254 C C . ARG B 1 120 ? 4.348 12.484 -4.148 1 90.12 120 ARG B C 1
ATOM 2256 O O . ARG B 1 120 ? 3.273 12.32 -3.568 1 90.12 120 ARG B O 1
ATOM 2263 N N . GLY B 1 121 ? 5.102 13.5 -4.082 1 87.44 121 GLY B N 1
ATOM 2264 C CA . GLY B 1 121 ? 4.703 14.688 -3.344 1 87.44 121 GLY B CA 1
ATOM 2265 C C . GLY B 1 121 ? 5.129 15.977 -4.016 1 87.44 121 GLY B C 1
ATOM 2266 O O . GLY B 1 121 ? 4.867 16.188 -5.203 1 87.44 121 GLY B O 1
ATOM 2267 N N . GLN B 1 122 ? 5.781 16.641 -3.193 1 80.62 122 GLN B N 1
ATOM 2268 C CA . GLN B 1 122 ? 6.121 17.984 -3.662 1 80.62 122 GLN B CA 1
ATOM 2269 C C . GLN B 1 122 ? 7.469 17.984 -4.383 1 80.62 122 GLN B C 1
ATOM 2271 O O . GLN B 1 122 ? 7.871 19 -4.949 1 80.62 122 GLN B O 1
ATOM 2276 N N . GLY B 1 123 ? 8.062 16.828 -4.41 1 77.12 123 GLY B N 1
ATOM 2277 C CA . GLY B 1 123 ? 9.359 16.781 -5.059 1 77.12 123 GLY B CA 1
ATOM 2278 C C . GLY B 1 123 ? 9.297 17.094 -6.543 1 77.12 123 GLY B C 1
ATOM 2279 O O . GLY B 1 123 ? 8.266 16.891 -7.18 1 77.12 123 GLY B O 1
ATOM 2280 N N . LYS B 1 124 ? 10.391 17.688 -6.953 1 67.38 124 LYS B N 1
ATOM 2281 C CA . LYS B 1 124 ? 10.43 18.188 -8.328 1 67.38 124 LYS B CA 1
ATOM 2282 C C . LYS B 1 124 ? 11.047 17.141 -9.258 1 67.38 124 LYS B C 1
ATOM 2284 O O . LYS B 1 124 ? 11.039 17.312 -10.484 1 67.38 124 LYS B O 1
ATOM 2289 N N . LEU B 1 125 ? 11.5 16.234 -8.68 1 69.25 125 LEU B N 1
ATOM 2290 C CA . LEU B 1 125 ? 12.164 15.289 -9.57 1 69.25 125 LEU B CA 1
ATOM 2291 C C . LEU B 1 125 ? 11.156 14.312 -10.164 1 69.25 125 LEU B C 1
ATOM 2293 O O . LEU B 1 125 ? 10.688 13.398 -9.477 1 69.25 125 LEU B O 1
ATOM 2297 N N . LYS B 1 126 ? 10.906 14.539 -11.383 1 66.19 126 LYS B N 1
ATOM 2298 C CA . LYS B 1 126 ? 9.875 13.797 -12.102 1 66.19 126 LYS B CA 1
ATOM 2299 C C . LYS B 1 126 ? 10.32 12.359 -12.359 1 66.19 126 LYS B C 1
ATOM 2301 O O . LYS B 1 126 ? 9.484 11.484 -12.602 1 66.19 126 LYS B O 1
ATOM 2306 N N . ARG B 1 127 ? 11.625 12.133 -12.164 1 70.31 127 ARG B N 1
ATOM 2307 C CA . ARG B 1 127 ? 12.148 10.844 -12.602 1 70.31 127 ARG B CA 1
ATOM 2308 C C . ARG B 1 127 ? 12.031 9.805 -11.492 1 70.31 127 ARG B C 1
ATOM 2310 O O . ARG B 1 127 ? 12.266 8.617 -11.727 1 70.31 127 ARG B O 1
ATOM 2317 N N . THR B 1 128 ? 11.641 10.383 -10.414 1 77.12 128 THR B N 1
ATOM 2318 C CA . THR B 1 128 ? 11.57 9.422 -9.32 1 77.12 128 THR B CA 1
ATOM 2319 C C . THR B 1 128 ? 10.242 8.672 -9.344 1 77.12 128 THR B C 1
ATOM 2321 O O . THR B 1 128 ? 9.188 9.273 -9.562 1 77.12 128 THR B O 1
ATOM 2324 N N . PHE B 1 129 ? 10.281 7.383 -9.242 1 80.56 129 PHE B N 1
ATOM 2325 C CA . PHE B 1 129 ? 9.086 6.551 -9.227 1 80.56 129 PHE B CA 1
ATOM 2326 C C . PHE B 1 129 ? 8.438 6.559 -7.852 1 80.56 129 PHE B C 1
ATOM 2328 O O . PHE B 1 129 ? 7.207 6.504 -7.734 1 80.56 129 PHE B O 1
ATOM 2335 N N . LEU B 1 130 ? 9.305 6.707 -6.898 1 90.25 130 LEU B N 1
ATOM 2336 C CA . LEU B 1 130 ? 8.852 6.719 -5.512 1 90.25 130 LEU B CA 1
ATOM 2337 C C . LEU B 1 130 ? 9.531 7.844 -4.734 1 90.25 130 LEU B C 1
ATOM 2339 O O . LEU B 1 130 ? 10.766 7.938 -4.719 1 90.25 130 LEU B O 1
ATOM 2343 N N . GLY B 1 131 ? 8.781 8.688 -4.184 1 91.56 131 GLY B N 1
ATOM 2344 C CA . GLY B 1 131 ? 9.32 9.789 -3.395 1 91.56 131 GLY B CA 1
ATOM 2345 C C . GLY B 1 131 ? 10.094 9.328 -2.172 1 91.56 131 GLY B C 1
ATOM 2346 O O . GLY B 1 131 ? 9.891 8.211 -1.693 1 91.56 131 GLY B O 1
ATOM 2347 N N . SER B 1 132 ? 10.867 10.211 -1.669 1 91.88 132 SER B N 1
ATOM 2348 C CA . SER B 1 132 ? 11.758 9.898 -0.56 1 91.88 132 SER B CA 1
ATOM 2349 C C . SER B 1 132 ? 10.977 9.602 0.713 1 91.88 132 SER B C 1
ATOM 2351 O O . SER B 1 132 ? 11.32 8.688 1.465 1 91.88 132 SER B O 1
ATOM 2353 N N . VAL B 1 133 ? 9.906 10.32 0.991 1 93.94 133 VAL B N 1
ATOM 2354 C CA . VAL B 1 133 ? 9.117 10.102 2.199 1 93.94 133 VAL B CA 1
ATOM 2355 C C . VAL B 1 133 ? 8.383 8.773 2.105 1 93.94 133 VAL B C 1
ATOM 2357 O O . VAL B 1 133 ? 8.422 7.965 3.039 1 93.94 133 VAL B O 1
ATOM 2360 N N . SER B 1 134 ? 7.75 8.531 0.987 1 95.62 134 SER B N 1
ATOM 2361 C CA . SER B 1 134 ? 7.031 7.273 0.802 1 95.62 134 SER B CA 1
ATOM 2362 C C . SER B 1 134 ? 7.973 6.078 0.895 1 95.62 134 SER B C 1
ATOM 2364 O O . SER B 1 134 ? 7.633 5.059 1.5 1 95.62 134 SER B O 1
ATOM 2366 N N . ASP B 1 135 ? 9.094 6.211 0.316 1 93.44 135 ASP B N 1
ATOM 2367 C CA . ASP B 1 135 ? 10.102 5.156 0.373 1 93.44 135 ASP B CA 1
ATOM 2368 C C . ASP B 1 135 ? 10.508 4.859 1.815 1 93.44 135 ASP B C 1
ATOM 2370 O O . ASP B 1 135 ? 10.539 3.697 2.23 1 93.44 135 ASP B O 1
ATOM 2374 N N . SER B 1 136 ? 10.805 5.906 2.545 1 94.94 136 SER B N 1
ATOM 2375 C CA . SER B 1 136 ? 11.211 5.738 3.938 1 94.94 136 SER B CA 1
ATOM 2376 C C . SER B 1 136 ? 10.078 5.168 4.781 1 94.94 136 SER B C 1
ATOM 2378 O O . SER B 1 136 ? 10.305 4.309 5.637 1 94.94 136 SER B O 1
ATOM 2380 N N . VAL B 1 137 ? 8.883 5.598 4.574 1 96.62 137 VAL B N 1
ATOM 2381 C CA . VAL B 1 137 ? 7.738 5.059 5.301 1 96.62 137 VAL B CA 1
ATOM 2382 C C . VAL B 1 137 ? 7.617 3.561 5.039 1 96.62 137 VAL B C 1
ATOM 2384 O O . VAL B 1 137 ? 7.422 2.775 5.969 1 96.62 137 VAL B O 1
ATOM 2387 N N . LEU B 1 138 ? 7.762 3.174 3.82 1 94.94 138 LEU B N 1
ATOM 2388 C CA . LEU B 1 138 ? 7.664 1.77 3.441 1 94.94 138 LEU B CA 1
ATOM 2389 C C . LEU B 1 138 ? 8.711 0.933 4.172 1 94.94 138 LEU B C 1
ATOM 2391 O O . LEU B 1 138 ? 8.414 -0.18 4.617 1 94.94 138 LEU B O 1
ATOM 2395 N N . HIS B 1 139 ? 9.828 1.444 4.363 1 92.25 139 HIS B N 1
ATOM 2396 C CA . HIS B 1 139 ? 10.945 0.695 4.934 1 92.25 139 HIS B CA 1
ATOM 2397 C C . HIS B 1 139 ? 10.852 0.644 6.453 1 92.25 139 HIS B C 1
ATOM 2399 O O . HIS B 1 139 ? 11.453 -0.229 7.086 1 92.25 139 HIS B O 1
ATOM 2405 N N . HIS B 1 140 ? 10.062 1.504 7.004 1 93.62 140 HIS B N 1
ATOM 2406 C CA . HIS B 1 140 ? 10.133 1.62 8.453 1 93.62 140 HIS B CA 1
ATOM 2407 C C . HIS B 1 140 ? 8.781 1.332 9.102 1 93.62 140 HIS B C 1
ATOM 2409 O O . HIS B 1 140 ? 8.688 1.174 10.32 1 93.62 140 HIS B O 1
ATOM 2415 N N . SER B 1 141 ? 7.809 1.265 8.297 1 95.44 141 SER B N 1
ATOM 2416 C CA . SER B 1 141 ? 6.477 1.069 8.859 1 95.44 141 SER B CA 1
ATOM 2417 C C . SER B 1 141 ? 6.336 -0.317 9.477 1 95.44 141 SER B C 1
ATOM 2419 O O . SER B 1 141 ? 6.738 -1.314 8.875 1 95.44 141 SER B O 1
ATOM 2421 N N . PRO B 1 142 ? 5.691 -0.395 10.609 1 92.62 142 PRO B N 1
ATOM 2422 C CA . PRO B 1 142 ? 5.402 -1.698 11.211 1 92.62 142 PRO B CA 1
ATOM 2423 C C . PRO B 1 142 ? 4.082 -2.293 10.727 1 92.62 142 PRO B C 1
ATOM 2425 O O . PRO B 1 142 ? 3.73 -3.414 11.102 1 92.62 142 PRO B O 1
ATOM 2428 N N . VAL B 1 143 ? 3.348 -1.56 9.977 1 95.88 143 VAL B N 1
ATOM 2429 C CA . VAL B 1 143 ? 2.035 -1.993 9.516 1 95.88 143 VAL B CA 1
ATOM 2430 C C . VAL B 1 143 ? 1.983 -1.929 7.988 1 95.88 143 VAL B C 1
ATOM 2432 O O . VAL B 1 143 ? 2.854 -1.326 7.355 1 95.88 143 VAL B O 1
ATOM 2435 N N . PRO B 1 144 ? 0.996 -2.553 7.352 1 97.75 144 PRO B N 1
ATOM 2436 C CA . PRO B 1 144 ? 0.842 -2.459 5.898 1 97.75 144 PRO B CA 1
ATOM 2437 C C . PRO B 1 144 ? 0.76 -1.017 5.406 1 97.75 144 PRO B C 1
ATOM 2439 O O . PRO B 1 144 ? 0.266 -0.143 6.125 1 97.75 144 PRO B O 1
ATOM 2442 N N . VAL B 1 145 ? 1.292 -0.783 4.223 1 98.44 145 VAL B N 1
ATOM 2443 C CA . VAL B 1 145 ? 1.302 0.546 3.619 1 98.44 145 VAL B CA 1
ATOM 2444 C C . VAL B 1 145 ? 0.694 0.482 2.221 1 98.44 145 VAL B C 1
ATOM 2446 O O . VAL B 1 145 ? 1.001 -0.426 1.444 1 98.44 145 VAL B O 1
ATOM 2449 N N . ILE B 1 146 ? -0.217 1.382 1.923 1 98.62 146 ILE B N 1
ATOM 2450 C CA . ILE B 1 146 ? -0.644 1.628 0.55 1 98.62 146 ILE B CA 1
ATOM 2451 C C . ILE B 1 146 ? 0.167 2.777 -0.044 1 98.62 146 ILE B C 1
ATOM 2453 O O . ILE B 1 146 ? 0.253 3.855 0.548 1 98.62 146 ILE B O 1
ATOM 2457 N N . VAL B 1 147 ? 0.779 2.527 -1.13 1 97.94 147 VAL B N 1
ATOM 2458 C CA . VAL B 1 147 ? 1.425 3.566 -1.927 1 97.94 147 VAL B CA 1
ATOM 2459 C C . VAL B 1 147 ? 0.594 3.85 -3.178 1 97.94 147 VAL B C 1
ATOM 2461 O O . VAL B 1 147 ? 0.427 2.975 -4.031 1 97.94 147 VAL B O 1
ATOM 2464 N N . CYS B 1 148 ? 0.121 5.043 -3.271 1 97.12 148 CYS B N 1
ATOM 2465 C CA . CYS B 1 148 ? -0.818 5.395 -4.332 1 97.12 148 CYS B CA 1
ATOM 2466 C C . CYS B 1 148 ? -0.115 6.148 -5.453 1 97.12 148 CYS B C 1
ATOM 2468 O O . CYS B 1 148 ? 0.562 7.145 -5.207 1 97.12 148 CYS B O 1
ATOM 2470 N N . ARG B 1 149 ? -0.251 5.566 -6.602 1 89.69 149 ARG B N 1
ATOM 2471 C CA . ARG B 1 149 ? 0.255 6.211 -7.809 1 89.69 149 ARG B CA 1
ATOM 2472 C C . ARG B 1 149 ? -0.887 6.609 -8.742 1 89.69 149 ARG B C 1
ATOM 2474 O O . ARG B 1 149 ? -1.836 5.844 -8.922 1 89.69 149 ARG B O 1
ATOM 2481 N N . ASN B 1 150 ? -0.811 7.859 -9.172 1 75.44 150 ASN B N 1
ATOM 2482 C CA . ASN B 1 150 ? -1.796 8.328 -10.141 1 75.44 150 ASN B CA 1
ATOM 2483 C C . ASN B 1 150 ? -1.369 8.008 -11.57 1 75.44 150 ASN B C 1
ATOM 2485 O O . ASN B 1 150 ? -0.352 8.516 -12.047 1 75.44 150 ASN B O 1
ATOM 2489 N N . LYS B 1 151 ? -1.962 6.965 -12.227 1 64.69 151 LYS B N 1
ATOM 2490 C CA . LYS B 1 151 ? -1.698 6.582 -13.609 1 64.69 151 LYS B CA 1
ATOM 2491 C C . LYS B 1 151 ? -1.669 7.805 -14.523 1 64.69 151 LYS B C 1
ATOM 2493 O O . LYS B 1 151 ? -0.893 7.852 -15.477 1 64.69 151 LYS B O 1
ATOM 2498 N N . GLU B 1 152 ? -2.701 8.594 -14.469 1 57.16 152 GLU B N 1
ATOM 2499 C CA . GLU B 1 152 ? -2.865 9.695 -15.414 1 57.16 152 GLU B CA 1
ATOM 2500 C C . GLU B 1 152 ? -1.637 10.602 -15.422 1 57.16 152 GLU B C 1
ATOM 2502 O O . GLU B 1 152 ? -1.321 11.219 -16.438 1 57.16 152 GLU B O 1
ATOM 2507 N N . THR B 1 153 ? -0.958 10.672 -14.367 1 50.22 153 THR B N 1
ATOM 2508 C CA . THR B 1 153 ? 0.202 11.555 -14.352 1 50.22 153 THR B CA 1
ATOM 2509 C C . THR B 1 153 ? 1.396 10.898 -15.031 1 50.22 153 THR B C 1
ATOM 2511 O O . THR B 1 153 ? 2.359 11.57 -15.398 1 50.22 153 THR B O 1
ATOM 2514 N N . HIS B 1 154 ? 1.494 9.602 -15.156 1 49.44 154 HIS B N 1
ATOM 2515 C CA . HIS B 1 154 ? 2.613 8.953 -15.828 1 49.44 154 HIS B CA 1
ATOM 2516 C C . HIS B 1 154 ? 2.543 9.172 -17.344 1 49.44 154 HIS B C 1
ATOM 2518 O O . HIS B 1 154 ? 3.561 9.086 -18.031 1 49.44 154 HIS B O 1
ATOM 2524 N N . GLN B 1 155 ? 1.399 9.117 -17.906 1 43.94 155 GLN B N 1
ATOM 2525 C CA . GLN B 1 155 ? 1.358 9.227 -19.359 1 43.94 155 GLN B CA 1
ATOM 2526 C C . GLN B 1 155 ? 1.905 10.578 -19.812 1 43.94 155 GLN B C 1
ATOM 2528 O O . GLN B 1 155 ? 2.223 10.75 -21 1 43.94 155 GLN B O 1
ATOM 2533 N N . SER B 1 156 ? 1.877 11.586 -19.078 1 41.41 156 SER B N 1
ATOM 2534 C CA . SER B 1 156 ? 2.281 12.844 -19.719 1 41.41 156 SER B CA 1
ATOM 2535 C C . SER B 1 156 ? 3.77 12.844 -20.047 1 41.41 156 SER B C 1
ATOM 2537 O O . SER B 1 156 ? 4.262 13.742 -20.719 1 41.41 156 SER B O 1
ATOM 2539 N N . SER B 1 157 ? 4.559 12.148 -19.391 1 38.41 157 SER B N 1
ATOM 2540 C CA . SER B 1 157 ? 5.969 12.406 -19.656 1 38.41 157 SER B CA 1
ATOM 2541 C C . SER B 1 157 ? 6.414 11.742 -20.953 1 38.41 157 SER B C 1
ATOM 2543 O O . SER B 1 157 ? 7.543 11.953 -21.406 1 38.41 157 SER B O 1
ATOM 2545 N N . GLU B 1 158 ? 5.758 10.703 -21.391 1 37.03 158 GLU B N 1
ATOM 2546 C CA . GLU B 1 158 ? 6.363 10.086 -22.562 1 37.03 158 GLU B CA 1
ATOM 2547 C C . GLU B 1 158 ? 5.957 10.812 -23.844 1 37.03 158 GLU B C 1
ATOM 2549 O O . GLU B 1 158 ? 6.234 10.336 -24.938 1 37.03 158 GLU B O 1
ATOM 2554 N N . SER B 1 159 ? 5.117 11.789 -23.781 1 32.09 159 SER B N 1
ATOM 2555 C CA . SER B 1 159 ? 5.02 12.367 -25.125 1 32.09 159 SER B CA 1
ATOM 2556 C C . SER B 1 159 ? 6.281 13.148 -25.484 1 32.09 159 SER B C 1
ATOM 2558 O O . SER B 1 159 ? 6.672 14.07 -24.766 1 32.09 159 SER B O 1
ATOM 2560 N N . PRO B 1 160 ? 7.039 12.625 -26.453 1 35.88 160 PRO B N 1
ATOM 2561 C CA . PRO B 1 160 ? 8.023 13.531 -27.031 1 35.88 160 PRO B CA 1
ATOM 2562 C C . PRO B 1 160 ? 7.406 14.844 -27.531 1 35.88 160 PRO B C 1
ATOM 2564 O O . PRO B 1 160 ? 6.223 14.875 -27.875 1 35.88 160 PRO B O 1
#

Sequence (320 aa):
MAGKEDAFIVVLAVDQSEHSEFTFKWYLKHIHQSDNQLHIIHIPEYWGDVARIMTPAKLHEMTEMTRHITEKLKTFYMEACARLGVKDARFASPHGHEQWHEIVKYAEKMGAGLIVIGSRGQGKLKRTFLGSVSDSVLHHSPVPVIVCRNKETHQSSESPMAGKEDAFIVVLAVDQSEHSEFTFKWYLKHIHQSDNQLHIIHIPEYWGDVARIMTPAKLHEMTEMTRHITEKLKTFYMEACARLGVKDARFASPHGHEQWHEIVKYAEKMGAGLIVIGSRGQGKLKRTFLGSVSDSVLHHSPVPVIVCRNKETHQSSESP

Solvent-accessible surface area (backbone atoms only — not comparable to full-atom values): 17710 Å² total; per-residue (Å²): 121,91,57,87,86,71,50,52,27,33,34,36,49,43,66,93,27,70,44,23,53,50,36,52,54,50,39,57,73,72,42,63,52,82,69,35,33,39,36,38,33,34,60,58,89,60,55,72,87,54,49,80,79,42,53,71,66,56,47,50,51,51,52,50,50,52,51,50,51,51,50,50,50,47,51,52,56,52,51,49,32,56,73,70,62,53,80,44,67,46,76,49,64,62,84,48,87,49,59,33,58,51,53,43,50,49,32,60,75,72,59,34,60,31,38,38,35,23,23,49,57,80,68,80,61,79,82,54,69,57,29,70,48,45,51,49,32,65,64,64,42,63,38,23,34,35,39,31,46,67,47,81,68,59,62,63,71,71,63,126,121,91,56,86,87,71,49,53,26,35,34,36,49,42,66,91,27,70,45,21,54,49,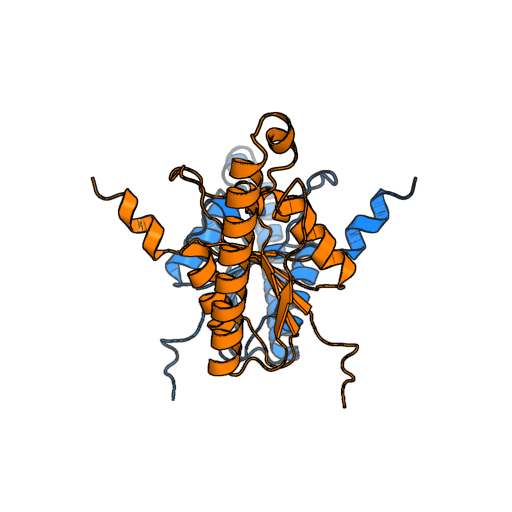36,53,52,51,38,58,73,70,42,62,53,83,68,35,33,39,36,38,34,34,61,59,88,61,53,73,85,54,49,80,79,42,54,70,68,58,46,51,52,50,51,50,50,50,50,49,51,52,51,51,50,46,50,53,54,52,50,49,32,57,74,72,63,54,81,41,70,47,75,47,63,60,83,48,85,49,61,33,57,51,53,42,50,48,35,60,74,73,60,34,60,31,38,37,33,25,23,50,56,80,68,82,62,80,83,54,69,58,28,71,48,43,50,49,32,66,63,64,41,63,37,22,34,36,40,32,46,67,49,77,68,60,62,64,70,69,62,127

Organism: Aplysia californica (NCBI:txid6500)

Nearest PDB structures (foldseek):
  5cb0-assembly1_B  TM=7.064E-01  e=4.466E-04  Escherichia coli K-12
  3olq-assembly1_A-2  TM=6.492E-01  e=1.220E-04  Proteus mirabilis HI4320
  5cb0-assembly1_A  TM=6.447E-01  e=2.188E-04  Escherichia coli K-12
  4wy2-assembly1_A-2  TM=6.354E-01  e=2.658E-04  Proteus mirabilis HI4320
  4r2k-assembly1_A-2  TM=6.221E-01  e=6.176E-04  Salmonella enterica subsp. enterica serovar Typhimurium str. LT2

Foldseek 3Di:
DPDPVPAAEEEEEAAPFPLSVVLLVVCLVPPDDQRYAYEYEYEFADCVVVVVVDDPVVVVVRVVVRVVRLVVVQVVSVVVCVVSVNPHYYYYYDYDHAPLVVSQVVCVVVVHQEYEYEQDDDDDDPPRSGDPSRVSNVVPHPHYYHYDDDPVVVVPPPPD/DPPPVPAAEEEEEAAPFPLSVVLLVVCLVPPDDQRYAYEYEYEFADCVVVVVVDDPVVVVVVVVVRVVRLVVVQVVSVVVCVVSVNPHYYYYYDYDHAPLVVSQVVCVVVVHQEYEYEQDDDDDDPPDSGDPSRVSNVVPHPHYYHYDDDPVVVVVPPPD

Radius of gyration: 21.68 Å; Cα contacts (8 Å, |Δi|>4): 480; chains: 2; bounding box: 49×75×49 Å